Protein AF-0000000067841807 (afdb_homodimer)

Solvent-accessible surface area (backbone atoms only — not comparable to full-atom values): 13602 Å² total; per-residue (Å²): 128,85,78,44,42,31,31,58,50,31,43,32,30,59,32,44,58,50,68,59,52,52,50,47,41,28,67,26,27,43,28,43,83,69,45,72,40,73,46,86,92,61,44,47,28,42,29,28,43,40,26,44,29,42,32,51,32,69,80,65,76,67,56,52,48,31,44,59,34,38,31,35,31,17,43,48,43,68,59,26,55,60,50,39,64,79,66,66,49,40,72,39,93,91,33,85,49,23,36,32,40,82,88,62,55,36,37,38,56,36,63,28,27,57,37,64,41,36,61,56,56,67,66,59,59,36,55,59,59,74,78,98,129,86,78,43,43,33,31,59,53,32,42,30,28,59,32,45,58,50,67,59,51,50,50,47,41,28,67,26,28,41,28,43,81,66,47,71,41,73,46,87,93,62,43,47,29,40,31,27,44,41,25,45,30,43,33,52,32,70,80,66,76,66,56,51,48,31,44,60,34,39,32,35,32,17,45,48,43,70,60,28,56,60,50,39,63,80,66,66,50,40,72,39,95,90,34,87,49,23,33,32,39,82,90,62,54,36,38,38,56,35,63,29,27,57,36,66,41,36,58,56,56,68,67,58,59,36,56,60,59,73,77,98

Structure (mmCIF, N/CA/C/O backbone):
data_AF-0000000067841807-model_v1
#
loop_
_entity.id
_entity.type
_entity.pdbx_description
1 polymer 'Glyoxalase family protein'
#
loop_
_atom_site.group_PDB
_atom_site.id
_atom_site.type_symbol
_atom_site.label_atom_id
_atom_site.label_alt_id
_atom_site.label_comp_id
_atom_site.label_asym_id
_atom_site.label_entity_id
_atom_site.label_seq_id
_atom_site.pdbx_PDB_ins_code
_atom_site.Cartn_x
_atom_site.Cartn_y
_atom_site.Cartn_z
_atom_site.occupancy
_atom_site.B_iso_or_equiv
_atom_site.auth_seq_id
_atom_site.auth_comp_id
_atom_site.auth_asym_id
_atom_site.auth_atom_id
_atom_site.pdbx_PDB_model_num
ATOM 1 N N . MET A 1 1 ? 2.746 -28.594 0.796 1 50.78 1 MET A N 1
ATOM 2 C CA . MET A 1 1 ? 3.645 -27.453 0.912 1 50.78 1 MET A CA 1
ATOM 3 C C . MET A 1 1 ? 2.967 -26.297 1.652 1 50.78 1 MET A C 1
ATOM 5 O O . MET A 1 1 ? 1.74 -26.188 1.651 1 50.78 1 MET A O 1
ATOM 9 N N . SER A 1 2 ? 3.59 -25.734 2.695 1 65.81 2 SER A N 1
ATOM 10 C CA . SER A 1 2 ? 2.932 -24.75 3.539 1 65.81 2 SER A CA 1
ATOM 11 C C . SER A 1 2 ? 2.361 -23.594 2.707 1 65.81 2 SER A C 1
ATOM 13 O O . SER A 1 2 ? 2.867 -23.297 1.624 1 65.81 2 SER A O 1
ATOM 15 N N . GLN A 1 3 ? 1.166 -23.094 2.93 1 84.44 3 GLN A N 1
ATOM 16 C CA . GLN A 1 3 ? 0.478 -22.016 2.223 1 84.44 3 GLN A CA 1
ATOM 17 C C . GLN A 1 3 ? 1.29 -20.734 2.262 1 84.44 3 GLN A C 1
ATOM 19 O O . GLN A 1 3 ? 1.81 -20.344 3.312 1 84.44 3 GLN A O 1
ATOM 24 N N . PRO A 1 4 ? 1.616 -20.203 1.085 1 93.5 4 PRO A N 1
ATOM 25 C CA . PRO A 1 4 ? 2.359 -18.938 1.069 1 93.5 4 PRO A CA 1
ATOM 26 C C . PRO A 1 4 ? 1.731 -17.875 1.969 1 93.5 4 PRO A C 1
ATOM 28 O O . PRO A 1 4 ? 0.515 -17.875 2.174 1 93.5 4 PRO A O 1
ATOM 31 N N . LYS A 1 5 ? 2.482 -17.094 2.662 1 98.12 5 LYS A N 1
ATOM 32 C CA . LYS A 1 5 ? 2.037 -15.945 3.455 1 98.12 5 LYS A CA 1
ATOM 33 C C . LYS A 1 5 ? 2.848 -14.695 3.125 1 98.12 5 LYS A C 1
ATOM 35 O O . LYS A 1 5 ? 4.078 -14.742 3.057 1 98.12 5 LYS A O 1
ATOM 40 N N . ALA A 1 6 ? 2.168 -13.703 2.91 1 98.88 6 ALA A N 1
ATOM 41 C CA . ALA A 1 6 ? 2.797 -12.422 2.6 1 98.88 6 ALA A CA 1
ATOM 42 C C . ALA A 1 6 ? 1.867 -11.258 2.934 1 98.88 6 ALA A C 1
ATOM 44 O O . ALA A 1 6 ? 0.683 -11.461 3.211 1 98.88 6 ALA A O 1
ATOM 45 N N . TYR A 1 7 ? 2.33 -10.062 3.004 1 98.88 7 TYR A N 1
ATOM 46 C CA . TYR A 1 7 ? 1.538 -8.852 3.197 1 98.88 7 TYR A CA 1
ATOM 47 C C . TYR A 1 7 ? 2.158 -7.672 2.461 1 98.88 7 TYR A C 1
ATOM 49 O O . TYR A 1 7 ? 3.322 -7.727 2.059 1 98.88 7 TYR A O 1
ATOM 57 N N . LEU A 1 8 ? 1.383 -6.715 2.137 1 98.94 8 LEU A N 1
ATOM 58 C CA . LEU A 1 8 ? 1.851 -5.461 1.556 1 98.94 8 LEU A CA 1
ATOM 59 C C . LEU A 1 8 ? 2.752 -4.715 2.531 1 98.94 8 LEU A C 1
ATOM 61 O O . LEU A 1 8 ? 2.295 -4.258 3.582 1 98.94 8 LEU A O 1
ATOM 65 N N . GLU A 1 9 ? 3.99 -4.609 2.201 1 98.75 9 GLU A N 1
ATOM 66 C CA . GLU A 1 9 ? 4.941 -3.93 3.076 1 98.75 9 GLU A CA 1
ATOM 67 C C . GLU A 1 9 ? 5.059 -2.449 2.721 1 98.75 9 GLU A C 1
ATOM 69 O O . GLU A 1 9 ? 5.176 -1.602 3.607 1 98.75 9 GLU A O 1
ATOM 74 N N . HIS A 1 10 ? 5.07 -2.133 1.469 1 98.88 10 HIS A N 1
ATOM 75 C CA . HIS A 1 10 ? 5.074 -0.729 1.071 1 98.88 10 HIS A CA 1
ATOM 76 C C . HIS A 1 10 ? 4.449 -0.545 -0.307 1 98.88 10 HIS A C 1
ATOM 78 O O . HIS A 1 10 ? 4.25 -1.519 -1.038 1 98.88 10 HIS A O 1
ATOM 84 N N . VAL A 1 11 ? 4.102 0.664 -0.572 1 98.88 11 VAL A N 1
ATOM 85 C CA . VAL A 1 11 ? 3.705 1.107 -1.904 1 98.88 11 VAL A CA 1
ATOM 86 C C . VAL A 1 11 ? 4.602 2.26 -2.354 1 98.88 11 VAL A C 1
ATOM 88 O O . VAL A 1 11 ? 4.895 3.168 -1.572 1 98.88 11 VAL A O 1
ATOM 91 N N . ALA A 1 12 ? 5.09 2.158 -3.555 1 98.75 12 ALA A N 1
ATOM 92 C CA . ALA A 1 12 ? 5.914 3.205 -4.148 1 98.75 12 ALA A CA 1
ATOM 93 C C . ALA A 1 12 ? 5.133 3.979 -5.211 1 98.75 12 ALA A C 1
ATOM 95 O O . ALA A 1 12 ? 4.453 3.381 -6.047 1 98.75 12 ALA A O 1
ATOM 96 N N . PHE A 1 13 ? 5.219 5.27 -5.129 1 97.38 13 PHE A N 1
ATOM 97 C CA . PHE A 1 13 ? 4.496 6.074 -6.105 1 97.38 13 PHE A CA 1
ATOM 98 C C . PHE A 1 13 ? 5.242 7.375 -6.391 1 97.38 13 PHE A C 1
ATOM 100 O O . PHE A 1 13 ? 6.043 7.828 -5.574 1 97.38 13 PHE A O 1
ATOM 107 N N . TRP A 1 14 ? 4.973 7.902 -7.539 1 96.56 14 TRP A N 1
ATOM 108 C CA . TRP A 1 14 ? 5.621 9.117 -8.016 1 96.56 14 TRP A CA 1
ATOM 109 C C . TRP A 1 14 ? 4.992 10.359 -7.383 1 96.56 14 TRP A C 1
ATOM 111 O O . TRP A 1 14 ? 3.77 10.445 -7.27 1 96.56 14 TRP A O 1
ATOM 121 N N . VAL A 1 15 ? 5.828 11.258 -7.008 1 96.19 15 VAL A N 1
ATOM 122 C CA . VAL A 1 15 ? 5.336 12.516 -6.457 1 96.19 15 VAL A CA 1
ATOM 123 C C . VAL A 1 15 ? 6.066 13.688 -7.113 1 96.19 15 VAL A C 1
ATOM 125 O O . VAL A 1 15 ? 7.242 13.578 -7.469 1 96.19 15 VAL A O 1
ATOM 128 N N . GLN A 1 16 ? 5.406 14.766 -7.234 1 93.56 16 GLN A N 1
ATOM 129 C CA . GLN A 1 16 ? 5.996 15.969 -7.812 1 93.56 16 GLN A CA 1
ATOM 130 C C . GLN A 1 16 ? 6.859 16.703 -6.793 1 93.56 16 GLN A C 1
ATOM 132 O O . GLN A 1 16 ? 8.031 16.984 -7.051 1 93.56 16 GLN A O 1
ATOM 137 N N . ASP A 1 17 ? 6.312 17.078 -5.691 1 95.25 17 ASP A N 1
ATOM 138 C CA . ASP A 1 17 ? 7 17.75 -4.59 1 95.25 17 ASP A CA 1
ATOM 139 C C . ASP A 1 17 ? 7.273 16.781 -3.443 1 95.25 17 ASP A C 1
ATOM 141 O O . ASP A 1 17 ? 6.457 16.641 -2.529 1 95.25 17 ASP A O 1
ATOM 145 N N . ILE A 1 18 ? 8.445 16.219 -3.467 1 97.44 18 ILE A N 1
ATOM 146 C CA . ILE A 1 18 ? 8.766 15.141 -2.531 1 97.44 18 ILE A CA 1
ATOM 147 C C . ILE A 1 18 ? 8.883 15.703 -1.117 1 97.44 18 ILE A C 1
ATOM 149 O O . ILE A 1 18 ? 8.516 15.039 -0.144 1 97.44 18 ILE A O 1
ATOM 153 N N . GLN A 1 19 ? 9.328 16.938 -0.947 1 97.69 19 GLN A N 1
ATOM 154 C CA . GLN A 1 19 ? 9.461 17.547 0.375 1 97.69 19 GLN A CA 1
ATOM 155 C C . GLN A 1 19 ? 8.094 17.797 1.002 1 97.69 19 GLN A C 1
ATOM 157 O O . GLN A 1 19 ? 7.91 17.609 2.207 1 97.69 19 GLN A O 1
ATOM 162 N N . TRP A 1 20 ? 7.16 18.25 0.155 1 97.19 20 TRP A N 1
ATOM 163 C CA . TRP A 1 20 ? 5.797 18.406 0.657 1 97.19 20 TRP A CA 1
ATOM 164 C C . TRP A 1 20 ? 5.258 17.094 1.215 1 97.19 20 TRP A C 1
ATOM 166 O O . TRP A 1 20 ? 4.699 17.062 2.312 1 97.19 20 TRP A O 1
ATOM 176 N N . HIS A 1 21 ? 5.426 16.031 0.528 1 97.88 21 HIS A N 1
ATOM 177 C CA . HIS A 1 21 ? 4.879 14.742 0.919 1 97.88 21 HIS A CA 1
ATOM 178 C C . HIS A 1 21 ? 5.57 14.203 2.168 1 97.88 21 HIS A C 1
ATOM 180 O O . HIS A 1 21 ? 4.922 13.633 3.045 1 97.88 21 HIS A O 1
ATOM 186 N N . ILE A 1 22 ? 6.871 14.383 2.203 1 98.19 22 ILE A N 1
ATOM 187 C CA . ILE A 1 22 ? 7.602 13.992 3.4 1 98.19 22 ILE A CA 1
ATOM 188 C C . ILE A 1 22 ? 7.035 14.719 4.617 1 98.19 22 ILE A C 1
ATOM 190 O O . ILE A 1 22 ? 6.727 14.094 5.633 1 98.19 22 ILE A O 1
ATOM 194 N N . ARG A 1 23 ? 6.855 16 4.504 1 97.94 23 ARG A N 1
ATOM 195 C CA . ARG A 1 23 ? 6.336 16.797 5.613 1 97.94 23 ARG A CA 1
ATOM 196 C C . ARG A 1 23 ? 4.91 16.375 5.961 1 97.94 23 ARG A C 1
ATOM 198 O O . ARG A 1 23 ? 4.578 16.203 7.133 1 97.94 23 ARG A O 1
ATOM 205 N N . PHE A 1 24 ? 4.09 16.234 4.922 1 98.69 24 PHE A N 1
ATOM 206 C CA . PHE A 1 24 ? 2.695 15.875 5.145 1 98.69 24 PHE A CA 1
ATOM 207 C C . PHE A 1 24 ? 2.586 14.578 5.938 1 98.69 24 PHE A C 1
ATOM 209 O O . PHE A 1 24 ? 1.985 14.547 7.016 1 98.69 24 PHE A O 1
ATOM 216 N N . PHE A 1 25 ? 3.199 13.516 5.465 1 98.69 25 PHE A N 1
ATOM 217 C CA . PHE A 1 25 ? 2.986 12.211 6.086 1 98.69 25 PHE A CA 1
ATOM 218 C C . PHE A 1 25 ? 3.736 12.109 7.406 1 98.69 25 PHE A C 1
ATOM 220 O O . PHE A 1 25 ? 3.32 11.383 8.312 1 98.69 25 PHE A O 1
ATOM 227 N N . SER A 1 26 ? 4.832 12.875 7.547 1 98.19 26 SER A N 1
ATOM 228 C CA . SER A 1 26 ? 5.508 12.914 8.844 1 98.19 26 SER A CA 1
ATOM 229 C C . SER A 1 26 ? 4.656 13.633 9.883 1 98.19 26 SER A C 1
ATOM 231 O O . SER A 1 26 ? 4.43 13.102 10.977 1 98.19 26 SER A O 1
ATOM 233 N N . GLU A 1 27 ? 4.145 14.75 9.586 1 98 27 GLU A N 1
ATOM 234 C CA . GLU A 1 27 ? 3.428 15.57 10.555 1 98 27 GLU A CA 1
ATOM 235 C C . GLU A 1 27 ? 2.016 15.047 10.789 1 98 27 GLU A C 1
ATOM 237 O O . GLU A 1 27 ? 1.493 15.133 11.906 1 98 27 GLU A O 1
ATOM 242 N N . VAL A 1 28 ? 1.347 14.508 9.781 1 98.5 28 VAL A N 1
ATOM 243 C CA . VAL A 1 28 ? -0.056 14.109 9.852 1 98.5 28 VAL A CA 1
ATOM 244 C C . VAL A 1 28 ? -0.159 12.664 10.336 1 98.5 28 VAL A C 1
ATOM 246 O O . VAL A 1 28 ? -1.077 12.32 11.086 1 98.5 28 VAL A O 1
ATOM 249 N N . CYS A 1 29 ? 0.861 11.82 9.914 1 98.56 29 CYS A N 1
ATOM 250 C CA . CYS A 1 29 ? 0.732 10.383 10.148 1 98.56 29 CYS A CA 1
ATOM 251 C C . CYS A 1 29 ? 1.866 9.867 11.023 1 98.56 29 CYS A C 1
ATOM 253 O O . CYS A 1 29 ? 1.879 8.695 11.406 1 98.56 29 CYS A O 1
ATOM 255 N N . GLY A 1 30 ? 2.867 10.68 11.312 1 98.12 30 GLY A N 1
ATOM 256 C CA . GLY A 1 30 ? 4.016 10.242 12.086 1 98.12 30 GLY A CA 1
ATOM 257 C C . GLY A 1 30 ? 4.945 9.328 11.305 1 98.12 30 GLY A C 1
ATOM 258 O O . GLY A 1 30 ? 5.754 8.602 11.891 1 98.12 30 GLY A O 1
ATOM 259 N N . MET A 1 31 ? 4.832 9.289 10 1 98.44 31 MET A N 1
ATOM 260 C CA . MET A 1 31 ? 5.66 8.43 9.164 1 98.44 31 MET A CA 1
ATOM 261 C C . MET A 1 31 ? 7.004 9.086 8.867 1 98.44 31 MET A C 1
ATOM 263 O O . MET A 1 31 ? 7.141 9.805 7.867 1 98.44 31 MET A O 1
ATOM 267 N N . THR A 1 32 ? 7.957 8.711 9.68 1 97.06 32 THR A N 1
ATOM 268 C CA . THR A 1 32 ? 9.289 9.297 9.547 1 97.06 32 THR A CA 1
ATOM 269 C C . THR A 1 32 ? 10.172 8.43 8.656 1 97.06 32 THR A C 1
ATOM 271 O O . THR A 1 32 ? 9.734 7.398 8.141 1 97.06 32 THR A O 1
ATOM 274 N N . MET A 1 33 ? 11.438 8.859 8.469 1 97.5 33 MET A N 1
ATOM 275 C CA . MET A 1 33 ? 12.352 8.281 7.492 1 97.5 33 MET A CA 1
ATOM 276 C C . MET A 1 33 ? 12.773 6.875 7.914 1 97.5 33 MET A C 1
ATOM 278 O O . MET A 1 33 ? 13.195 6.664 9.055 1 97.5 33 MET A O 1
ATOM 282 N N . ARG A 1 34 ? 12.656 5.973 7.039 1 97.31 34 ARG A N 1
ATOM 283 C CA . ARG A 1 34 ? 13.25 4.648 7.18 1 97.31 34 ARG A CA 1
ATOM 284 C C . ARG A 1 34 ? 14.516 4.527 6.344 1 97.31 34 ARG A C 1
ATOM 286 O O . ARG A 1 34 ? 15.523 3.975 6.801 1 97.31 34 ARG A O 1
ATOM 293 N N . GLU A 1 35 ? 14.43 5.004 5.105 1 96.94 35 GLU A N 1
ATOM 294 C CA . GLU A 1 35 ? 15.516 4.934 4.133 1 96.94 35 GLU A CA 1
ATOM 295 C C . GLU A 1 35 ? 15.445 6.09 3.141 1 96.94 35 GLU A C 1
ATOM 297 O O . GLU A 1 35 ? 14.359 6.629 2.885 1 96.94 35 GLU A O 1
ATOM 302 N N . VAL A 1 36 ? 16.547 6.523 2.643 1 97.88 36 VAL A N 1
ATOM 303 C CA . VAL A 1 36 ? 16.578 7.602 1.658 1 97.88 36 VAL A CA 1
ATOM 304 C C . VAL A 1 36 ? 17.625 7.285 0.58 1 97.88 36 VAL A C 1
ATOM 306 O O . VAL A 1 36 ? 18.688 6.734 0.873 1 97.88 36 VAL A O 1
ATOM 309 N N . GLN A 1 37 ? 17.266 7.488 -0.624 1 97.94 37 GLN A N 1
ATOM 310 C CA . GLN A 1 37 ? 18.203 7.461 -1.747 1 97.94 37 GLN A CA 1
ATOM 311 C C . GLN A 1 37 ? 18.469 8.867 -2.271 1 97.94 37 GLN A C 1
ATOM 313 O O . GLN A 1 37 ? 17.531 9.633 -2.525 1 97.94 37 GLN A O 1
ATOM 318 N N . GLY A 1 38 ? 19.703 9.164 -2.424 1 95.62 38 GLY A N 1
ATOM 319 C CA . GLY A 1 38 ? 20.078 10.508 -2.834 1 95.62 38 GLY A CA 1
ATOM 320 C C . GLY A 1 38 ? 20.359 11.438 -1.665 1 95.62 38 GLY A C 1
ATOM 321 O O . GLY A 1 38 ? 20.656 10.977 -0.559 1 95.62 38 GLY A O 1
ATOM 322 N N . ASP A 1 39 ? 20.328 12.742 -1.939 1 92.94 39 ASP A N 1
ATOM 323 C CA . ASP A 1 39 ? 20.547 13.758 -0.922 1 92.94 39 ASP A CA 1
ATOM 324 C C . ASP A 1 39 ? 19.328 13.898 -0.007 1 92.94 39 ASP A C 1
ATOM 326 O O . ASP A 1 39 ? 18.203 14 -0.482 1 92.94 39 ASP A O 1
ATOM 330 N N . VAL A 1 40 ? 19.578 13.852 1.238 1 89.62 40 VAL A N 1
ATOM 331 C CA . VAL A 1 40 ? 18.5 13.898 2.219 1 89.62 40 VAL A CA 1
ATOM 332 C C . VAL A 1 40 ? 17.688 15.18 2.037 1 89.62 40 VAL A C 1
ATOM 334 O O . VAL A 1 40 ? 16.469 15.195 2.242 1 89.62 40 VAL A O 1
ATOM 337 N N . GLU A 1 41 ? 18.359 16.234 1.66 1 91.12 41 GLU A N 1
ATOM 338 C CA . GLU A 1 41 ? 17.688 17.516 1.475 1 91.12 41 GLU A CA 1
ATOM 339 C C . GLU A 1 41 ? 16.906 17.531 0.163 1 91.12 41 GLU A C 1
ATOM 341 O O . GLU A 1 41 ? 16.016 18.375 -0.017 1 91.12 41 GLU A O 1
ATOM 346 N N . GLN A 1 42 ? 17.266 16.672 -0.756 1 91.94 42 GLN A N 1
ATOM 347 C CA . GLN A 1 42 ? 16.594 16.531 -2.041 1 91.94 42 GLN A CA 1
ATOM 348 C C . GLN A 1 42 ? 16.562 15.062 -2.479 1 91.94 42 GLN A C 1
ATOM 350 O O . GLN A 1 42 ? 17.219 14.695 -3.457 1 91.94 42 GLN A O 1
ATOM 355 N N . PRO A 1 43 ? 15.891 14.32 -1.75 1 97.12 43 PRO A N 1
ATOM 356 C CA . PRO A 1 43 ? 15.953 12.883 -2.023 1 97.12 43 PRO A CA 1
ATOM 357 C C . PRO A 1 43 ? 15.398 12.516 -3.396 1 97.12 43 PRO A C 1
ATOM 359 O O . PRO A 1 43 ? 14.422 13.117 -3.852 1 97.12 43 PRO A O 1
ATOM 362 N N . ALA A 1 44 ? 16.031 11.539 -4.035 1 98.12 44 ALA A N 1
ATOM 363 C CA . ALA A 1 44 ? 15.438 10.906 -5.219 1 98.12 44 ALA A CA 1
ATOM 364 C C . ALA A 1 44 ? 14.32 9.945 -4.832 1 98.12 44 ALA A C 1
ATOM 366 O O . ALA A 1 44 ? 13.312 9.844 -5.531 1 98.12 44 ALA A O 1
ATOM 367 N N . GLN A 1 45 ? 14.531 9.273 -3.779 1 98.62 45 GLN A N 1
ATOM 368 C CA . GLN A 1 45 ? 13.539 8.375 -3.193 1 98.62 45 GLN A CA 1
ATOM 369 C C . GLN A 1 45 ? 13.562 8.445 -1.67 1 98.62 45 GLN A C 1
ATOM 371 O O . GLN A 1 45 ? 14.609 8.711 -1.071 1 98.62 45 GLN A O 1
ATOM 376 N N . TYR A 1 46 ? 12.461 8.234 -1.057 1 98.69 46 TYR A N 1
ATOM 377 C CA . TYR A 1 46 ? 12.281 8.328 0.388 1 98.69 46 TYR A CA 1
ATOM 378 C C . TYR A 1 46 ? 11.312 7.27 0.892 1 98.69 46 TYR A C 1
ATOM 380 O O . TYR A 1 46 ? 10.18 7.176 0.414 1 98.69 46 TYR A O 1
ATOM 388 N N . TRP A 1 47 ? 11.758 6.434 1.789 1 98.56 47 TRP A N 1
ATOM 389 C CA . TRP A 1 47 ? 10.93 5.418 2.439 1 98.56 47 TRP A CA 1
ATOM 390 C C . TRP A 1 47 ? 10.555 5.848 3.852 1 98.56 47 TRP A C 1
ATOM 392 O O . TRP A 1 47 ? 11.391 6.359 4.598 1 98.56 47 TRP A O 1
ATOM 402 N N . THR A 1 48 ? 9.375 5.582 4.176 1 98.56 48 THR A N 1
ATOM 403 C CA . THR A 1 48 ? 8.93 5.938 5.52 1 98.56 48 THR A CA 1
ATOM 4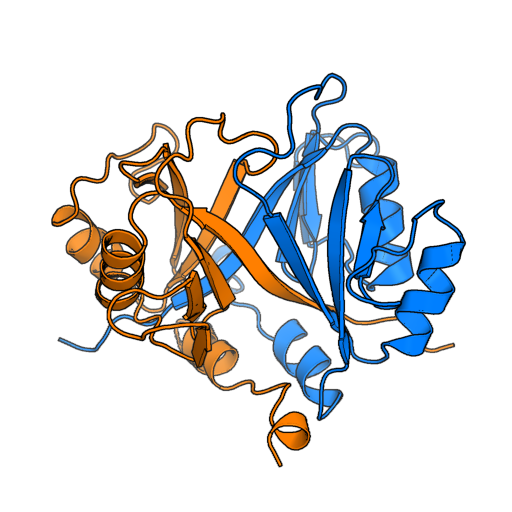04 C C . THR A 1 48 ? 8.734 4.684 6.371 1 98.56 48 THR A C 1
ATOM 406 O O . THR A 1 48 ? 8.422 3.613 5.844 1 98.56 48 THR A O 1
ATOM 409 N N . LEU A 1 49 ? 8.938 4.898 7.648 1 97.69 49 LEU A N 1
ATOM 410 C CA . LEU A 1 49 ? 8.266 3.975 8.562 1 97.69 49 LEU A CA 1
ATOM 411 C C . LEU A 1 49 ? 6.754 4.027 8.367 1 97.69 49 LEU A C 1
ATOM 413 O O . LEU A 1 49 ? 6.184 5.102 8.188 1 97.69 49 LEU A O 1
ATOM 417 N N . GLY A 1 50 ? 6.145 2.918 8.281 1 98 50 GLY A N 1
ATOM 418 C CA . GLY A 1 50 ? 4.707 2.895 8.055 1 98 50 GLY A CA 1
ATOM 419 C C . GLY A 1 50 ? 4.34 2.529 6.625 1 98 50 GLY A C 1
ATOM 420 O O . GLY A 1 50 ? 3.158 2.418 6.293 1 98 50 GLY A O 1
ATOM 421 N N . GLY A 1 51 ? 5.301 2.504 5.699 1 98.69 51 GLY A N 1
ATOM 422 C CA . GLY A 1 51 ? 5.059 1.685 4.52 1 98.69 51 GLY A CA 1
ATOM 423 C C . GLY A 1 51 ? 4.871 2.5 3.256 1 98.69 51 GLY A C 1
ATOM 424 O O . GLY A 1 51 ? 4.27 2.025 2.289 1 98.69 51 GLY A O 1
ATOM 425 N N . LEU A 1 52 ? 5.355 3.785 3.225 1 98.88 52 LEU A N 1
ATOM 426 C CA . LEU A 1 52 ? 5.27 4.562 1.993 1 98.88 52 LEU A CA 1
ATOM 427 C C . LEU A 1 52 ? 6.652 4.777 1.389 1 98.88 52 LEU A C 1
ATOM 429 O O . LEU A 1 52 ? 7.625 4.996 2.113 1 98.88 52 LEU A O 1
ATOM 433 N N . GLN A 1 53 ? 6.672 4.68 0.09 1 98.94 53 GLN A N 1
ATOM 434 C CA . GLN A 1 53 ? 7.855 5.07 -0.67 1 98.94 53 GLN A CA 1
ATOM 435 C C . GLN A 1 53 ? 7.52 6.152 -1.693 1 98.94 53 GLN A C 1
ATOM 437 O O . GLN A 1 53 ? 6.676 5.945 -2.566 1 98.94 53 GLN A O 1
ATOM 442 N N . PHE A 1 54 ? 8.211 7.281 -1.56 1 98.5 54 PHE A N 1
ATOM 443 C CA . PHE A 1 54 ? 8.078 8.375 -2.51 1 98.5 54 PHE A CA 1
ATOM 444 C C . PHE A 1 54 ? 9.195 8.344 -3.541 1 98.5 54 PHE A C 1
ATOM 446 O O . PHE A 1 54 ? 10.367 8.227 -3.186 1 98.5 54 PHE A O 1
ATOM 453 N N . ILE A 1 55 ? 8.844 8.445 -4.781 1 98.12 55 ILE A N 1
ATOM 454 C CA . ILE A 1 55 ? 9.805 8.617 -5.863 1 98.12 55 ILE A CA 1
ATOM 455 C C . ILE A 1 55 ? 9.641 10 -6.48 1 98.12 55 ILE A C 1
ATOM 457 O O . ILE A 1 55 ? 8.578 10.336 -7.004 1 98.12 55 ILE A O 1
ATOM 461 N N . HIS A 1 56 ? 10.68 10.734 -6.414 1 97.44 56 HIS A N 1
ATOM 462 C CA . HIS A 1 56 ? 10.617 12.133 -6.836 1 97.44 56 HIS A CA 1
ATOM 463 C C . HIS A 1 56 ? 10.594 12.25 -8.352 1 97.44 56 HIS A C 1
ATOM 465 O O . HIS A 1 56 ? 11.523 11.797 -9.031 1 97.44 56 HIS A O 1
ATOM 471 N N . GLN A 1 57 ? 9.531 12.812 -8.852 1 94.88 57 GLN A N 1
ATOM 472 C CA . GLN A 1 57 ? 9.375 13.172 -10.258 1 94.88 57 GLN A CA 1
ATOM 473 C C . GLN A 1 57 ? 8.719 14.547 -10.406 1 94.88 57 GLN A C 1
ATOM 475 O O . GLN A 1 57 ? 7.508 14.641 -10.625 1 94.88 57 GLN A O 1
ATOM 480 N N . PRO A 1 58 ? 9.508 15.531 -10.414 1 90.94 58 PRO A N 1
ATOM 481 C CA . PRO A 1 58 ? 8.977 16.891 -10.375 1 90.94 58 PRO A CA 1
ATOM 482 C C . PRO A 1 58 ? 8.055 17.203 -11.555 1 90.94 58 PRO A C 1
ATOM 484 O O . PRO A 1 58 ? 7.156 18.047 -11.43 1 90.94 58 PRO A O 1
ATOM 487 N N . ASP A 1 59 ? 8.219 16.562 -12.648 1 88.31 59 ASP A N 1
ATOM 488 C CA . ASP A 1 59 ? 7.426 16.859 -13.836 1 88.31 59 ASP A CA 1
ATOM 489 C C . ASP A 1 59 ? 6.324 15.82 -14.023 1 88.31 59 ASP A C 1
ATOM 491 O O . ASP A 1 59 ? 5.848 15.609 -15.141 1 88.31 59 ASP A O 1
ATOM 495 N N . PHE A 1 60 ? 6.047 15.148 -12.867 1 85.5 60 PHE A N 1
ATOM 496 C CA . PHE A 1 60 ? 4.965 14.172 -12.977 1 85.5 60 PHE A CA 1
ATOM 497 C C . PHE A 1 60 ? 3.666 14.852 -13.398 1 85.5 60 PHE A C 1
ATOM 499 O O . PHE A 1 60 ? 3.176 15.75 -12.703 1 85.5 60 PHE A O 1
ATOM 506 N N . ALA A 1 61 ? 3.131 14.57 -14.508 1 74 61 ALA A N 1
ATOM 507 C CA . ALA A 1 61 ? 1.929 15.188 -15.07 1 74 61 ALA A CA 1
ATOM 508 C C . ALA A 1 61 ? 0.899 14.125 -15.453 1 74 61 ALA A C 1
ATOM 510 O O . ALA A 1 61 ? -0.114 14.438 -16.078 1 74 61 ALA A O 1
ATOM 511 N N . GLY A 1 62 ? 1.17 12.977 -15.094 1 68.88 62 GLY A N 1
ATOM 512 C CA . GLY A 1 62 ? 0.285 11.906 -15.531 1 68.88 62 GLY A CA 1
ATOM 513 C C . GLY A 1 62 ? -0.933 11.742 -14.641 1 68.88 62 GLY A C 1
ATOM 514 O O . GLY A 1 62 ? -1.039 12.398 -13.594 1 68.88 62 GLY A O 1
ATOM 515 N N . PRO A 1 63 ? -1.901 11.078 -15.18 1 77.44 63 PRO A N 1
ATOM 516 C CA . PRO A 1 63 ? -3.074 10.758 -14.367 1 77.44 63 PRO A CA 1
ATOM 517 C C . PRO A 1 63 ? -2.725 9.914 -13.141 1 77.44 63 PRO A C 1
ATOM 519 O O . PRO A 1 63 ? -1.587 9.453 -13.008 1 77.44 63 PRO A O 1
ATOM 522 N N . GLU A 1 64 ? -3.607 9.867 -12.25 1 85 64 GLU A N 1
ATOM 523 C CA . GLU A 1 64 ? -3.463 8.945 -11.133 1 85 64 GLU A CA 1
ATOM 524 C C . GLU A 1 64 ? -3.209 7.523 -11.609 1 85 64 GLU A C 1
ATOM 526 O O . GLU A 1 64 ? -2.35 6.82 -11.07 1 85 64 GLU A O 1
ATOM 531 N N . GLY A 1 65 ? -3.957 7.293 -12.781 1 91.69 65 GLY A N 1
ATOM 532 C CA . GLY A 1 65 ? -3.768 5.977 -13.367 1 91.69 65 GLY A CA 1
ATOM 533 C C . GLY A 1 65 ? -4.324 4.855 -12.508 1 91.69 65 GLY A C 1
ATOM 534 O O . GLY A 1 65 ? -5.477 4.91 -12.078 1 91.69 65 GLY A O 1
ATOM 535 N N . ARG A 1 66 ? -3.523 3.84 -12.273 1 93.69 66 ARG A N 1
ATOM 536 C CA . ARG A 1 66 ? -3.922 2.596 -11.625 1 93.69 66 ARG A CA 1
ATOM 537 C C . ARG A 1 66 ? -4.215 2.822 -10.148 1 93.69 66 ARG A C 1
ATOM 539 O O . ARG A 1 66 ? -5.098 2.174 -9.578 1 93.69 66 ARG A O 1
ATOM 546 N N . LEU A 1 67 ? -3.543 3.709 -9.516 1 96.69 67 LEU A N 1
ATOM 547 C CA . LEU A 1 67 ? -3.678 3.926 -8.078 1 96.69 67 LEU A CA 1
ATOM 548 C C . LEU A 1 67 ? -4.969 4.672 -7.766 1 96.69 67 LEU A C 1
ATOM 550 O O . LEU A 1 67 ? -5.145 5.82 -8.172 1 96.69 67 LEU A O 1
ATOM 554 N N . ALA A 1 68 ? -5.848 4.02 -7.039 1 96.75 68 ALA A N 1
ATOM 555 C CA . ALA A 1 68 ? -7.117 4.645 -6.676 1 96.75 68 ALA A CA 1
ATOM 556 C C . ALA A 1 68 ? -6.992 5.422 -5.367 1 96.75 68 ALA A C 1
ATOM 558 O O . ALA A 1 68 ? -7.348 6.598 -5.301 1 96.75 68 ALA A O 1
ATOM 559 N N . HIS A 1 69 ? -6.52 4.688 -4.273 1 98.5 69 HIS A N 1
ATOM 560 C CA . HIS A 1 69 ? -6.324 5.395 -3.012 1 98.5 69 HIS A CA 1
ATOM 561 C C . HIS A 1 69 ? -5.453 4.59 -2.055 1 98.5 69 HIS A C 1
ATOM 563 O O . HIS A 1 69 ? -5.195 3.408 -2.289 1 98.5 69 HIS A O 1
ATOM 569 N N . LEU A 1 70 ? -4.961 5.309 -1.061 1 98.88 70 LEU A N 1
ATOM 570 C CA . LEU A 1 70 ? -4.262 4.703 0.068 1 98.88 70 LEU A CA 1
ATOM 571 C C . LEU A 1 70 ? -5.152 4.672 1.306 1 98.88 70 LEU A C 1
ATOM 573 O O . LEU A 1 70 ? -5.836 5.652 1.607 1 98.88 70 LEU A O 1
ATOM 577 N N . GLY A 1 71 ? -5.176 3.545 1.994 1 98.88 71 GLY A N 1
ATOM 578 C CA . GLY A 1 71 ? -5.777 3.463 3.316 1 98.88 71 GLY A CA 1
ATOM 579 C C . GLY A 1 71 ? -4.762 3.586 4.441 1 98.88 71 GLY A C 1
ATOM 580 O O . GLY A 1 71 ? -3.898 2.721 4.602 1 98.88 71 GLY A O 1
ATOM 581 N N . ILE A 1 72 ? -4.891 4.617 5.191 1 98.94 72 ILE A N 1
ATOM 582 C CA . ILE A 1 72 ? -3.973 4.891 6.293 1 98.94 72 ILE A CA 1
ATOM 583 C C . ILE A 1 72 ? -4.672 4.637 7.625 1 98.94 72 ILE A C 1
ATOM 585 O O . ILE A 1 72 ? -5.688 5.27 7.93 1 98.94 72 ILE A O 1
ATOM 589 N N . MET A 1 73 ? -4.168 3.703 8.375 1 98.88 73 MET A N 1
ATOM 590 C CA . MET A 1 73 ? -4.723 3.332 9.672 1 98.88 73 MET A CA 1
ATOM 591 C C . MET A 1 73 ? -4.102 4.164 10.789 1 98.88 73 MET A C 1
ATOM 593 O O . MET A 1 73 ? -2.887 4.121 10.992 1 98.88 73 MET A O 1
ATOM 597 N N . CYS A 1 74 ? -4.938 4.844 11.531 1 98.62 74 CYS A N 1
ATOM 598 C CA . CYS A 1 74 ? -4.461 5.836 12.484 1 98.62 74 CYS A CA 1
ATOM 599 C C . CYS A 1 74 ? -4.703 5.379 13.914 1 98.62 74 CYS A C 1
ATOM 601 O O . CYS A 1 74 ? -5.738 4.781 14.211 1 98.62 74 CYS A O 1
ATOM 603 N N . GLU A 1 75 ? -3.746 5.742 14.766 1 98.31 75 GLU A N 1
ATOM 604 C CA . GLU A 1 75 ? -3.969 5.602 16.203 1 98.31 75 GLU A CA 1
ATOM 605 C C . GLU A 1 75 ? -5.02 6.594 16.703 1 98.31 75 GLU A C 1
ATOM 607 O O . GLU A 1 75 ? -5.832 6.262 17.562 1 98.31 75 GLU A O 1
ATOM 612 N N . ASP A 1 76 ? -5.055 7.75 16.172 1 98.06 76 ASP A N 1
ATOM 613 C CA . ASP A 1 76 ? -5.965 8.844 16.484 1 98.06 76 ASP A CA 1
ATOM 614 C C . ASP A 1 76 ? -6.418 9.562 15.211 1 98.06 76 ASP A C 1
ATOM 616 O O . ASP A 1 76 ? -5.742 10.477 14.734 1 98.06 76 ASP A O 1
ATOM 620 N N . LEU A 1 77 ? -7.617 9.18 14.742 1 98 77 LEU A N 1
ATOM 621 C CA . LEU A 1 77 ? -8.148 9.688 13.477 1 98 77 LEU A CA 1
ATOM 622 C C . LEU A 1 77 ? -8.375 11.195 13.555 1 98 77 LEU A C 1
ATOM 624 O O . LEU A 1 77 ? -7.969 11.938 12.656 1 98 77 LEU A O 1
ATOM 628 N N . GLU A 1 78 ? -8.977 11.625 14.562 1 97.75 78 GLU A N 1
ATOM 629 C CA . GLU A 1 78 ? -9.312 13.039 14.688 1 97.75 78 GLU A CA 1
ATOM 630 C C . GLU A 1 78 ? -8.062 13.914 14.703 1 97.75 78 GLU A C 1
ATOM 632 O O . GLU A 1 78 ? -8.031 14.977 14.078 1 97.75 78 GLU A O 1
ATOM 637 N N . ALA A 1 79 ? -7.031 13.438 15.367 1 97.94 79 ALA A N 1
ATOM 638 C CA . ALA A 1 79 ? -5.77 14.18 15.406 1 97.94 79 ALA A CA 1
ATOM 639 C C . ALA A 1 79 ? -5.145 14.258 14.016 1 97.94 79 ALA A C 1
ATOM 641 O O . ALA A 1 79 ? -4.629 15.312 13.625 1 97.94 79 ALA A O 1
ATOM 642 N N . ALA A 1 80 ? -5.195 13.172 13.289 1 98.38 80 ALA A N 1
ATOM 643 C CA . ALA A 1 80 ? -4.645 13.156 11.938 1 98.38 80 ALA A CA 1
ATOM 644 C C . ALA A 1 80 ? -5.387 14.125 11.023 1 98.38 80 ALA A C 1
ATOM 646 O O . ALA A 1 80 ? -4.766 14.914 10.305 1 98.38 80 ALA A O 1
ATOM 647 N N . LEU A 1 81 ? -6.719 14.094 11.109 1 97.94 81 LEU A N 1
ATOM 648 C CA . LEU A 1 81 ? -7.531 14.953 10.258 1 97.94 81 LEU A CA 1
ATOM 649 C C . LEU A 1 81 ? -7.305 16.422 10.594 1 97.94 81 LEU A C 1
ATOM 651 O O . LEU A 1 81 ? -7.211 17.266 9.695 1 97.94 81 LEU A O 1
ATOM 655 N N . ALA A 1 82 ? -7.207 16.703 11.859 1 97.5 82 ALA A N 1
ATOM 656 C CA . ALA A 1 82 ? -6.934 18.078 12.281 1 97.5 82 ALA A CA 1
ATOM 657 C C . ALA A 1 82 ? -5.586 18.562 11.75 1 97.5 82 ALA A C 1
ATOM 659 O O . ALA A 1 82 ? -5.477 19.672 11.227 1 97.5 82 ALA A O 1
ATOM 660 N N . ALA A 1 83 ? -4.586 17.734 11.852 1 97.94 83 ALA A N 1
ATOM 661 C CA . ALA A 1 83 ? -3.244 18.078 11.383 1 97.94 83 ALA A CA 1
ATOM 662 C C . ALA A 1 83 ? -3.223 18.266 9.867 1 97.94 83 ALA A C 1
ATOM 664 O O . ALA A 1 83 ? -2.496 19.109 9.352 1 97.94 83 ALA A O 1
ATOM 665 N N . ALA A 1 84 ? -4.012 17.531 9.117 1 98.19 84 ALA A N 1
ATOM 666 C CA . ALA A 1 84 ? -4.027 17.547 7.66 1 98.19 84 ALA A CA 1
ATOM 667 C C . ALA A 1 84 ? -4.551 18.875 7.129 1 98.19 84 ALA A C 1
ATOM 669 O O . ALA A 1 84 ? -4.227 19.266 6.004 1 98.19 84 ALA A O 1
ATOM 670 N N . GLN A 1 85 ? -5.305 19.547 7.891 1 96.25 85 GLN A N 1
ATOM 671 C CA . GLN A 1 85 ? -5.973 20.75 7.434 1 96.25 85 GLN A CA 1
ATOM 672 C C . GLN A 1 85 ? -4.965 21.859 7.121 1 96.25 85 GLN A C 1
ATOM 674 O O . GLN A 1 85 ? -5.273 22.797 6.383 1 96.25 85 GLN A O 1
ATOM 679 N N . ARG A 1 86 ? -3.799 21.766 7.617 1 96.38 86 ARG A N 1
ATOM 680 C CA . ARG A 1 86 ? -2.783 22.781 7.414 1 96.38 86 ARG A CA 1
ATOM 681 C C . ARG A 1 86 ? -2.057 22.578 6.09 1 96.38 86 ARG A C 1
ATOM 683 O O . ARG A 1 86 ? -1.199 23.391 5.715 1 96.38 86 ARG A O 1
ATOM 690 N N . PHE A 1 87 ? -2.406 21.578 5.309 1 98.12 87 PHE A N 1
ATOM 691 C CA . PHE A 1 87 ? -1.608 21.188 4.152 1 98.12 87 PHE A CA 1
ATOM 692 C C . PHE A 1 87 ? -2.389 21.406 2.859 1 98.12 87 PHE A C 1
ATOM 694 O O . PHE A 1 87 ? -2.012 20.891 1.808 1 98.12 87 PHE A O 1
ATOM 701 N N . GLY A 1 88 ? -3.438 22.094 2.879 1 97.25 88 GLY A N 1
ATOM 702 C CA . GLY A 1 88 ? -4.18 22.422 1.671 1 97.25 88 GLY A CA 1
ATOM 703 C C . GLY A 1 88 ? -4.887 21.219 1.07 1 97.25 88 GLY A C 1
ATOM 704 O O . GLY A 1 88 ? -5.047 21.125 -0.149 1 97.25 88 GLY A O 1
ATOM 705 N N . VAL A 1 89 ? -5.266 20.266 1.804 1 98.19 89 VAL A N 1
ATOM 706 C CA . VAL A 1 89 ? -5.996 19.078 1.358 1 98.19 89 VAL A CA 1
ATOM 707 C C . VAL A 1 89 ? -7.48 19.406 1.227 1 98.19 89 VAL A C 1
ATOM 709 O O . VAL A 1 89 ? -7.949 20.422 1.753 1 98.19 89 VAL A O 1
ATOM 712 N N . SER A 1 90 ? -8.18 18.594 0.473 1 98 90 SER A N 1
ATOM 713 C CA . SER A 1 90 ? -9.625 18.766 0.325 1 98 90 SER A CA 1
ATOM 714 C C . SER A 1 90 ? -10.375 17.5 0.7 1 98 90 SER A C 1
ATOM 716 O O . SER A 1 90 ? -9.922 16.391 0.394 1 98 90 SER A O 1
ATOM 718 N N . GLU A 1 91 ? -11.5 17.719 1.334 1 98.25 91 GLU A N 1
ATOM 719 C CA . GLU A 1 91 ? -12.383 16.594 1.629 1 98.25 91 GLU A CA 1
ATOM 720 C C . GLU A 1 91 ? -13.008 16.031 0.354 1 98.25 91 GLU A C 1
ATOM 722 O O . GLU A 1 91 ? -13.375 16.781 -0.547 1 98.25 91 GLU A O 1
ATOM 727 N N . MET A 1 92 ? -13.117 14.734 0.346 1 98.31 92 MET A N 1
ATOM 728 C CA . MET A 1 92 ? -13.742 14.078 -0.798 1 98.31 92 MET A CA 1
ATOM 729 C C . MET A 1 92 ? -15.195 13.734 -0.501 1 98.31 92 MET A C 1
ATOM 731 O O . MET A 1 92 ? -15.617 13.758 0.656 1 98.31 92 MET A O 1
ATOM 735 N N . PRO A 1 93 ? -15.961 13.398 -1.521 1 98.31 93 PRO A N 1
ATOM 736 C CA . PRO A 1 93 ? -17.391 13.133 -1.33 1 98.31 93 PRO A CA 1
ATOM 737 C C . PRO A 1 93 ? -17.656 11.898 -0.48 1 98.31 93 PRO A C 1
ATOM 739 O O . PRO A 1 93 ? -18.734 11.758 0.103 1 98.31 93 PRO A O 1
ATOM 742 N N . GLN A 1 94 ? -16.703 11.039 -0.393 1 97.94 94 GLN A N 1
ATOM 743 C CA . GLN A 1 94 ? -16.859 9.797 0.352 1 97.94 94 GLN A CA 1
ATOM 744 C C . GLN A 1 94 ? -17.016 10.062 1.847 1 97.94 94 GLN A C 1
ATOM 746 O O . GLN A 1 94 ? -17.578 9.25 2.574 1 97.94 94 GLN A O 1
ATOM 751 N N . GLY A 1 95 ? -16.422 11.148 2.393 1 98.25 95 GLY A N 1
ATOM 752 C CA . GLY A 1 95 ? -16.531 11.516 3.797 1 98.25 95 GLY A CA 1
ATOM 753 C C . GLY A 1 95 ? -15.375 12.359 4.289 1 98.25 95 GLY A C 1
ATOM 754 O O . GLY A 1 95 ? -14.383 12.539 3.58 1 98.25 95 GLY A O 1
ATOM 755 N N . ARG A 1 96 ? -15.484 12.812 5.473 1 98 96 ARG A N 1
ATOM 756 C CA . ARG A 1 96 ? -14.523 13.75 6.039 1 98 96 ARG A CA 1
ATOM 757 C C . ARG A 1 96 ? -13.148 13.102 6.188 1 98 96 ARG A C 1
ATOM 759 O O . ARG A 1 96 ? -12.133 13.797 6.258 1 98 96 ARG A O 1
ATOM 766 N N . ASN A 1 97 ? -13.156 11.781 6.281 1 98.75 97 ASN A N 1
ATOM 767 C CA . ASN A 1 97 ? -11.891 11.094 6.484 1 98.75 97 ASN A CA 1
ATOM 768 C C . ASN A 1 97 ? -11.25 10.688 5.16 1 98.75 97 ASN A C 1
ATOM 770 O O . ASN A 1 97 ? -10.258 9.961 5.141 1 98.75 97 ASN A O 1
ATOM 774 N N . TRP A 1 98 ? -11.898 11.109 4.113 1 98.81 98 TRP A N 1
ATOM 775 C CA . TRP A 1 98 ? -11.336 10.984 2.773 1 98.81 98 TRP A CA 1
ATOM 776 C C . TRP A 1 98 ? -10.789 12.328 2.291 1 98.81 98 TRP A C 1
ATOM 778 O O . TRP A 1 98 ? -11.539 13.297 2.148 1 98.81 98 TRP A O 1
ATOM 788 N N . LEU A 1 99 ? -9.484 12.352 1.99 1 98.75 99 LEU A N 1
ATOM 789 C CA . LEU A 1 99 ? -8.852 13.602 1.603 1 98.75 99 LEU A CA 1
ATOM 790 C C . LEU A 1 99 ? -8.164 13.469 0.248 1 98.75 99 LEU A C 1
ATOM 792 O O . LEU A 1 99 ? -7.547 12.438 -0.039 1 98.75 99 LEU A O 1
ATOM 796 N N . ARG A 1 100 ? -8.25 14.438 -0.564 1 97.44 100 ARG A N 1
ATOM 797 C CA . ARG A 1 100 ? -7.445 14.602 -1.771 1 97.44 100 ARG A CA 1
ATOM 798 C C . ARG A 1 100 ? -6.25 15.508 -1.508 1 97.44 100 ARG A C 1
ATOM 800 O O . ARG A 1 100 ? -6.41 16.641 -1.049 1 97.44 100 ARG A O 1
ATOM 807 N N . LEU A 1 101 ? -5.082 14.977 -1.749 1 96.44 101 LEU A N 1
ATOM 808 C CA . LEU A 1 101 ? -3.877 15.789 -1.625 1 96.44 101 LEU A CA 1
ATOM 809 C C . LEU A 1 101 ? -3.719 16.719 -2.83 1 96.44 101 LEU A C 1
ATOM 811 O O . LEU A 1 101 ? -4.348 16.5 -3.867 1 96.44 101 LEU A O 1
ATOM 815 N N . PRO A 1 102 ? -2.916 17.766 -2.699 1 93.69 102 PRO A N 1
ATOM 816 C CA . PRO A 1 102 ? -2.814 18.766 -3.76 1 93.69 102 PRO A CA 1
ATOM 817 C C . PRO A 1 102 ? -2.342 18.172 -5.086 1 93.69 102 PRO A C 1
ATOM 819 O O . PRO A 1 102 ? -2.711 18.672 -6.152 1 93.69 102 PRO A O 1
ATOM 822 N N . ASP A 1 103 ? -1.584 17.062 -5.02 1 91 103 ASP A N 1
ATOM 823 C CA . ASP A 1 103 ? -1.072 16.5 -6.262 1 91 103 ASP A CA 1
ATOM 824 C C . ASP A 1 103 ? -2.041 15.469 -6.832 1 91 103 ASP A C 1
ATOM 826 O O . ASP A 1 103 ? -1.725 14.781 -7.809 1 91 103 ASP A O 1
ATOM 830 N N . GLY A 1 104 ? -3.15 15.273 -6.16 1 92.88 104 GLY A N 1
ATOM 831 C CA . GLY A 1 104 ? -4.195 14.43 -6.711 1 92.88 104 GLY A CA 1
ATOM 832 C C . GLY A 1 104 ? -4.375 13.133 -5.949 1 92.88 104 GLY A C 1
ATOM 833 O O . GLY A 1 104 ? -5.41 12.469 -6.07 1 92.88 104 GLY A O 1
ATOM 834 N N . LEU A 1 105 ? -3.402 12.719 -5.156 1 95.62 105 LEU A N 1
ATOM 835 C CA . LEU A 1 105 ? -3.459 11.469 -4.406 1 95.62 105 LEU A CA 1
ATOM 836 C C . LEU A 1 105 ? -4.648 11.469 -3.449 1 95.62 105 LEU A C 1
ATOM 838 O O . LEU A 1 105 ? -4.891 12.445 -2.746 1 95.62 105 LEU A O 1
ATOM 842 N N . ALA A 1 106 ? -5.441 10.367 -3.512 1 97.69 106 ALA A N 1
ATOM 843 C CA . ALA A 1 106 ? -6.547 10.164 -2.58 1 97.69 106 ALA A CA 1
ATOM 844 C C . ALA A 1 106 ? -6.113 9.305 -1.396 1 97.69 106 ALA A C 1
ATOM 846 O O . ALA A 1 106 ? -5.48 8.258 -1.575 1 97.69 106 ALA A O 1
ATOM 847 N N . VAL A 1 107 ? -6.488 9.758 -0.198 1 98.81 107 VAL A N 1
ATOM 848 C CA . VAL A 1 107 ? -6.125 9.039 1.019 1 98.8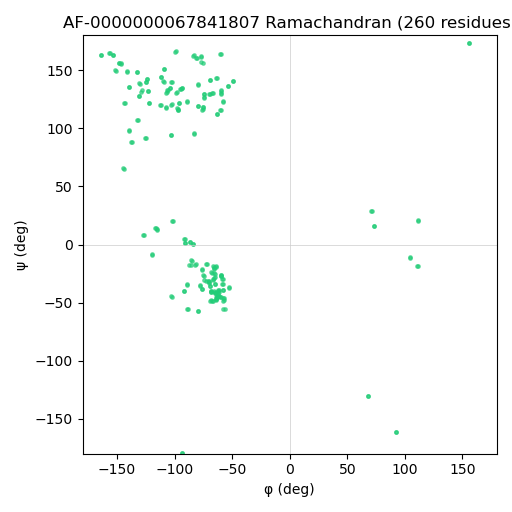1 107 VAL A CA 1
ATOM 849 C C . VAL A 1 107 ? -7.359 8.859 1.9 1 98.81 107 VAL A C 1
ATOM 851 O O . VAL A 1 107 ? -8.102 9.812 2.145 1 98.81 107 VAL A O 1
ATOM 854 N N . GLU A 1 108 ? -7.609 7.637 2.305 1 98.94 108 GLU A N 1
ATOM 855 C CA . GLU A 1 108 ? -8.602 7.293 3.314 1 98.94 108 GLU A CA 1
ATOM 856 C C . GLU A 1 108 ? -7.957 7.109 4.688 1 98.94 108 GLU A C 1
ATOM 858 O O . GLU A 1 108 ? -7.109 6.234 4.867 1 98.94 108 GLU A O 1
ATOM 863 N N . PHE A 1 109 ? -8.336 7.938 5.633 1 98.81 109 PHE A N 1
ATOM 864 C CA . PHE A 1 109 ? -7.863 7.785 7.008 1 98.81 109 PHE A CA 1
ATOM 865 C C . PHE A 1 109 ? -8.859 6.969 7.828 1 98.81 109 PHE A C 1
ATOM 867 O O . PHE A 1 109 ? -10.062 7.219 7.781 1 98.81 109 PHE A O 1
ATOM 874 N N . ILE A 1 110 ? -8.344 6.012 8.594 1 98.69 110 ILE A N 1
ATOM 875 C CA . ILE A 1 110 ? -9.211 5.086 9.312 1 98.69 110 ILE A CA 1
ATOM 876 C C . ILE A 1 110 ? -8.773 5.004 10.773 1 98.69 110 ILE A C 1
ATOM 878 O O . ILE A 1 110 ? -7.582 4.914 11.07 1 98.69 110 ILE A O 1
ATOM 882 N N . GLN A 1 111 ? -9.727 4.973 11.68 1 98.5 111 GLN A N 1
ATOM 883 C CA . GLN A 1 111 ? -9.43 4.793 13.094 1 98.5 111 GLN A CA 1
ATOM 884 C C . GLN A 1 111 ? -9.172 3.324 13.422 1 98.5 111 GLN A C 1
ATOM 886 O O . GLN A 1 111 ? -10.023 2.471 13.18 1 98.5 111 GLN A O 1
ATOM 891 N N . ALA A 1 112 ? -7.977 3.107 13.891 1 98.5 112 ALA A N 1
ATOM 892 C CA . ALA A 1 112 ? -7.707 1.758 14.375 1 98.5 112 ALA A CA 1
ATOM 893 C C . ALA A 1 112 ? -8.539 1.451 15.625 1 98.5 112 ALA A C 1
ATOM 895 O O . ALA A 1 112 ? -8.578 2.25 16.562 1 98.5 112 ALA A O 1
ATOM 896 N N . LEU A 1 113 ? -9.203 0.339 15.617 1 97.62 113 LEU A N 1
ATOM 897 C CA . LEU A 1 113 ? -9.93 -0.169 16.781 1 97.62 113 LEU A CA 1
ATOM 898 C C . LEU A 1 113 ? -9.609 -1.643 17.016 1 97.62 113 LEU A C 1
ATOM 900 O O . LEU A 1 113 ? -10.102 -2.51 16.281 1 97.62 113 LEU A O 1
ATOM 904 N N . PRO A 1 114 ? -8.805 -1.965 18.078 1 97.44 114 PRO A N 1
ATOM 905 C CA . PRO A 1 114 ? -8.25 -1.06 19.094 1 97.44 114 PRO A CA 1
ATOM 906 C C . PRO A 1 114 ? -7.082 -0.229 18.578 1 97.44 114 PRO A C 1
ATOM 908 O O . PRO A 1 114 ? -6.352 -0.675 17.688 1 97.44 114 PRO A O 1
ATOM 911 N N . ALA A 1 115 ? -6.762 0.927 19.156 1 97 115 ALA A N 1
ATOM 912 C CA . ALA A 1 115 ? -5.742 1.875 18.719 1 97 115 ALA A CA 1
ATOM 913 C C . ALA A 1 115 ? -4.348 1.267 18.828 1 97 115 ALA A C 1
ATOM 915 O O . ALA A 1 115 ? -3.453 1.614 18.047 1 97 115 ALA A O 1
ATOM 916 N N . LYS A 1 116 ? -4.148 0.351 19.734 1 97.19 116 LYS A N 1
ATOM 917 C CA . LYS A 1 116 ? -2.836 -0.237 19.984 1 97.19 116 LYS A CA 1
ATOM 918 C C . LYS A 1 116 ? -2.336 -1.018 18.781 1 97.19 116 LYS A C 1
ATOM 920 O O . LYS A 1 116 ? -1.147 -1.335 18.688 1 97.19 116 LYS A O 1
ATOM 925 N N . CYS A 1 117 ? -3.234 -1.397 17.859 1 98.31 117 CYS A N 1
ATOM 926 C CA . CYS A 1 117 ? -2.859 -2.127 16.656 1 98.31 117 CYS A CA 1
ATOM 927 C C . CYS A 1 117 ? -1.856 -1.334 15.828 1 98.31 117 CYS A C 1
ATOM 929 O O . CYS A 1 117 ? -1 -1.914 15.156 1 98.31 117 CYS A O 1
ATOM 931 N N . VAL A 1 118 ? -1.936 0.03 15.906 1 98.69 118 VAL A N 1
ATOM 932 C CA . VAL A 1 118 ? -1.019 0.859 15.125 1 98.69 118 VAL A CA 1
ATOM 933 C C . VAL A 1 118 ? 0.406 0.679 15.648 1 98.69 118 VAL A C 1
ATOM 935 O O . VAL A 1 118 ? 1.327 0.414 14.867 1 98.69 118 VAL A O 1
ATOM 938 N N . ALA A 1 119 ? 0.576 0.77 16.938 1 97.94 119 ALA A N 1
ATOM 939 C CA . ALA A 1 119 ? 1.893 0.567 17.531 1 97.94 119 ALA A CA 1
ATOM 940 C C . ALA A 1 119 ? 2.406 -0.844 17.266 1 97.94 119 ALA A C 1
ATOM 942 O O . ALA A 1 119 ? 3.602 -1.044 17.031 1 97.94 119 ALA A O 1
ATOM 943 N N . GLN A 1 120 ? 1.538 -1.836 17.344 1 98.38 120 GLN A N 1
ATOM 944 C CA . GLN A 1 120 ? 1.911 -3.219 17.078 1 98.38 120 GLN A CA 1
ATOM 945 C C . GLN A 1 120 ? 2.426 -3.377 15.641 1 98.38 120 GLN A C 1
ATOM 947 O O . GLN A 1 120 ? 3.441 -4.035 15.414 1 98.38 120 GLN A O 1
ATOM 952 N N . ALA A 1 121 ? 1.738 -2.791 14.688 1 98.56 121 ALA A N 1
ATOM 953 C CA . ALA A 1 121 ? 2.15 -2.854 13.289 1 98.56 121 ALA A CA 1
ATOM 954 C C . ALA A 1 121 ? 3.504 -2.18 13.086 1 98.56 121 ALA A C 1
ATOM 956 O O . ALA A 1 121 ? 4.375 -2.719 12.398 1 98.56 121 ALA A O 1
ATOM 957 N N . LEU A 1 122 ? 3.701 -1.031 13.703 1 98.31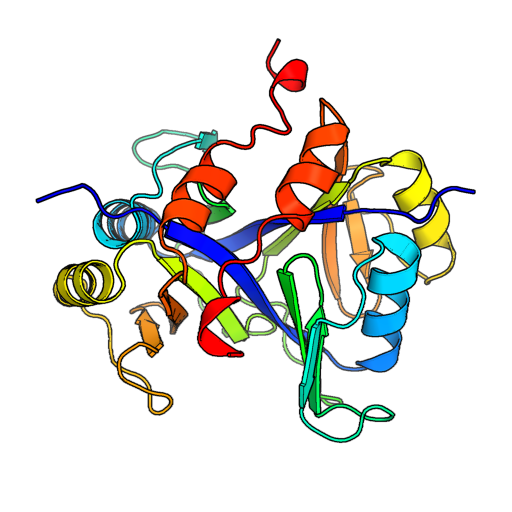 122 LEU A N 1
ATOM 958 C CA . LEU A 1 122 ? 4.906 -0.232 13.523 1 98.31 122 LEU A CA 1
ATOM 959 C C . LEU A 1 122 ? 6.102 -0.887 14.203 1 98.31 122 LEU A C 1
ATOM 961 O O . LEU A 1 122 ? 7.254 -0.559 13.898 1 98.31 122 LEU A O 1
ATOM 965 N N . ALA A 1 123 ? 5.859 -1.817 15.086 1 97.81 123 ALA A N 1
ATOM 966 C CA . ALA A 1 123 ? 6.926 -2.475 15.836 1 97.81 123 ALA A CA 1
ATOM 967 C C . ALA A 1 123 ? 7.504 -3.65 15.055 1 97.81 123 ALA A C 1
ATOM 969 O O . ALA A 1 123 ? 8.562 -4.176 15.398 1 97.81 123 ALA A O 1
ATOM 970 N N . ILE A 1 124 ? 6.863 -4.07 14.047 1 97.94 124 ILE A N 1
ATOM 971 C CA . ILE A 1 124 ? 7.328 -5.184 13.227 1 97.94 124 ILE A CA 1
ATOM 972 C C . ILE A 1 124 ? 8.492 -4.727 12.352 1 97.94 124 ILE A C 1
ATOM 974 O O . ILE A 1 124 ? 8.383 -3.736 11.625 1 97.94 124 ILE A O 1
ATOM 978 N N . ASP A 1 125 ? 9.609 -5.422 12.398 1 96.88 125 ASP A N 1
ATOM 979 C CA . ASP A 1 125 ? 10.789 -5.125 11.602 1 96.88 125 ASP A CA 1
ATOM 980 C C . ASP A 1 125 ? 11.227 -6.352 10.797 1 96.88 125 ASP A C 1
ATOM 982 O O . ASP A 1 125 ? 12.102 -7.102 11.234 1 96.88 125 ASP A O 1
ATOM 986 N N . PRO A 1 126 ? 10.758 -6.48 9.609 1 96.88 126 PRO A N 1
ATOM 987 C CA . PRO A 1 126 ? 11.016 -7.68 8.812 1 96.88 126 PRO A CA 1
ATOM 988 C C . PRO A 1 126 ? 12.32 -7.594 8.023 1 96.88 126 PRO A C 1
ATOM 990 O O . PRO A 1 126 ? 12.602 -8.469 7.199 1 96.88 126 PRO A O 1
ATOM 993 N N . ARG A 1 127 ? 13.07 -6.559 8.141 1 94.75 127 ARG A N 1
ATOM 994 C CA . ARG A 1 127 ? 14.328 -6.371 7.438 1 94.75 127 ARG A CA 1
ATOM 995 C C . ARG A 1 127 ? 15.5 -6.289 8.414 1 94.75 127 ARG A C 1
ATOM 997 O O . ARG A 1 127 ? 16.578 -5.805 8.062 1 94.75 127 ARG A O 1
ATOM 1004 N N . ALA A 1 128 ? 15.312 -6.672 9.648 1 86.12 128 ALA A N 1
ATOM 1005 C CA . ALA A 1 128 ? 16.281 -6.527 10.734 1 86.12 128 ALA A CA 1
ATOM 1006 C C . ALA A 1 128 ? 17.594 -7.242 10.398 1 86.12 128 ALA A C 1
ATOM 1008 O O . ALA A 1 128 ? 18.672 -6.738 10.703 1 86.12 128 ALA A O 1
ATOM 1009 N N . GLU A 1 129 ? 17.516 -8.406 9.781 1 84 129 GLU A N 1
ATOM 1010 C CA . GLU A 1 129 ? 18.703 -9.211 9.547 1 84 129 GLU A CA 1
ATOM 1011 C C . GLU A 1 129 ? 19.406 -8.805 8.258 1 84 129 GLU A C 1
ATOM 1013 O O . GLU A 1 129 ? 20.547 -9.195 8.023 1 84 129 GLU A O 1
ATOM 1018 N N . VAL A 1 130 ? 18.734 -8.102 7.375 1 74 130 VAL A N 1
ATOM 1019 C CA . VAL A 1 130 ? 19.359 -7.656 6.133 1 74 130 VAL A CA 1
ATOM 1020 C C . VAL A 1 130 ? 20.312 -6.508 6.422 1 74 130 VAL A C 1
ATOM 1022 O O . VAL A 1 130 ? 21.328 -6.355 5.742 1 74 130 VAL A O 1
ATOM 1025 N N . GLN A 1 131 ? 20.047 -5.715 7.422 1 62.69 131 GLN A N 1
ATOM 1026 C CA . GLN A 1 131 ? 20.812 -4.539 7.805 1 62.69 131 GLN A CA 1
ATOM 1027 C C . GLN A 1 131 ? 22.031 -4.926 8.648 1 62.69 131 GLN A C 1
ATOM 1029 O O . GLN A 1 131 ? 22.969 -4.137 8.805 1 62.69 131 GLN A O 1
ATOM 1034 N N . ALA A 1 132 ? 22.016 -6.188 9.227 1 56.34 132 ALA A N 1
ATOM 1035 C CA . ALA A 1 132 ? 23.188 -6.629 9.977 1 56.34 132 ALA A CA 1
ATOM 1036 C C . ALA A 1 132 ? 24.281 -7.145 9.047 1 56.34 132 ALA A C 1
ATOM 1038 O O . ALA A 1 132 ? 23.984 -7.785 8.031 1 56.34 132 ALA A O 1
ATOM 1039 N N . MET B 1 1 ? 1.027 17.422 22.578 1 50.31 1 MET B N 1
ATOM 1040 C CA . MET B 1 1 ? 0.068 16.469 22.016 1 50.31 1 MET B CA 1
ATOM 1041 C C . MET B 1 1 ? 0.782 15.266 21.422 1 50.31 1 MET B C 1
ATOM 1043 O O . MET B 1 1 ? 1.946 15.352 21.031 1 50.31 1 MET B O 1
ATOM 1047 N N . SER B 1 2 ? 0.389 14.039 21.781 1 65.19 2 SER B N 1
ATOM 1048 C CA . SER B 1 2 ? 1.128 12.844 21.391 1 65.19 2 SER B CA 1
ATOM 1049 C C . SER B 1 2 ? 1.329 12.805 19.875 1 65.19 2 SER B C 1
ATOM 1051 O O . SER B 1 2 ? 0.524 13.359 19.125 1 65.19 2 SER B O 1
ATOM 1053 N N . GLN B 1 3 ? 2.48 12.477 19.344 1 82.88 3 GLN B N 1
ATOM 1054 C CA . GLN B 1 3 ? 2.834 12.406 17.922 1 82.88 3 GLN B CA 1
ATOM 1055 C C . GLN B 1 3 ? 1.923 11.43 17.188 1 82.88 3 GLN B C 1
ATOM 1057 O O . GLN B 1 3 ? 1.652 10.328 17.672 1 82.88 3 GLN B O 1
ATOM 1062 N N . PRO B 1 4 ? 1.255 11.93 16.156 1 93.06 4 PRO B N 1
ATOM 1063 C CA . PRO B 1 4 ? 0.404 11.023 15.375 1 93.06 4 PRO B CA 1
ATOM 1064 C C . PRO B 1 4 ? 1.123 9.742 14.961 1 93.06 4 PRO B C 1
ATOM 1066 O O . PRO B 1 4 ? 2.346 9.742 14.797 1 93.06 4 PRO B O 1
ATOM 1069 N N . LYS B 1 5 ? 0.499 8.609 14.984 1 98.06 5 LYS B N 1
ATOM 1070 C CA . LYS B 1 5 ? 1.007 7.332 14.492 1 98.06 5 LYS B CA 1
ATOM 1071 C C . LYS B 1 5 ? 0.014 6.676 13.539 1 98.06 5 LYS B C 1
ATOM 1073 O O . LYS B 1 5 ? -1.186 6.625 13.82 1 98.06 5 LYS B O 1
ATOM 1078 N N . ALA B 1 6 ? 0.519 6.266 12.508 1 98.88 6 ALA B N 1
ATOM 1079 C CA . ALA B 1 6 ? -0.301 5.598 11.5 1 98.88 6 ALA B CA 1
ATOM 1080 C C . ALA B 1 6 ? 0.551 4.703 10.602 1 98.88 6 ALA B C 1
ATOM 1082 O O . ALA B 1 6 ? 1.782 4.758 10.648 1 98.88 6 ALA B O 1
ATOM 1083 N N . TYR B 1 7 ? -0.017 3.826 9.859 1 98.88 7 TYR B N 1
ATOM 1084 C CA . TYR B 1 7 ? 0.663 2.99 8.875 1 98.88 7 TYR B CA 1
ATOM 1085 C C . TYR B 1 7 ? -0.237 2.715 7.676 1 98.88 7 TYR B C 1
ATOM 1087 O O . TYR B 1 7 ? -1.451 2.924 7.742 1 98.88 7 TYR B O 1
ATOM 1095 N N . LEU B 1 8 ? 0.332 2.426 6.57 1 98.94 8 LEU B N 1
ATOM 1096 C CA . LEU B 1 8 ? -0.392 2.004 5.375 1 98.94 8 LEU B CA 1
ATOM 1097 C C . LEU B 1 8 ? -1.119 0.686 5.617 1 98.94 8 LEU B C 1
ATOM 1099 O O . LEU B 1 8 ? -0.483 -0.353 5.809 1 98.94 8 LEU B O 1
ATOM 1103 N N . GLU B 1 9 ? -2.396 0.738 5.625 1 98.75 9 GLU B N 1
ATOM 1104 C CA . GLU B 1 9 ? -3.188 -0.463 5.875 1 98.75 9 GLU B CA 1
ATOM 1105 C C . GLU B 1 9 ? -3.553 -1.161 4.566 1 98.75 9 GLU B C 1
ATOM 1107 O O . GLU B 1 9 ? -3.559 -2.393 4.496 1 98.75 9 GLU B O 1
ATOM 1112 N N . HIS B 1 10 ? -3.889 -0.43 3.568 1 98.88 10 HIS B N 1
ATOM 1113 C CA . HIS B 1 10 ? -4.141 -1.037 2.266 1 98.88 10 HIS B CA 1
ATOM 1114 C C . HIS B 1 10 ? -3.877 -0.047 1.136 1 98.88 10 HIS B C 1
ATOM 1116 O O . HIS B 1 10 ? -3.746 1.155 1.377 1 98.88 10 HIS B O 1
ATOM 1122 N N . VAL B 1 11 ? -3.738 -0.595 -0.027 1 98.88 11 VAL B N 1
ATOM 1123 C CA . VAL B 1 11 ? -3.715 0.168 -1.271 1 98.88 11 VAL B CA 1
ATOM 1124 C C . VAL B 1 11 ? -4.812 -0.335 -2.205 1 98.88 11 VAL B C 1
ATOM 1126 O O . VAL B 1 11 ? -5.012 -1.544 -2.348 1 98.88 11 VAL B O 1
ATOM 1129 N N . ALA B 1 12 ? -5.551 0.591 -2.738 1 98.75 12 ALA B N 1
ATOM 1130 C CA . ALA B 1 12 ? -6.602 0.275 -3.703 1 98.75 12 ALA B CA 1
ATOM 1131 C C . ALA B 1 12 ? -6.18 0.662 -5.117 1 98.75 12 ALA B C 1
ATOM 1133 O O . ALA B 1 12 ? -5.645 1.752 -5.336 1 98.75 12 ALA B O 1
ATOM 1134 N N . PHE B 1 13 ? -6.391 -0.245 -6.027 1 97.44 13 PHE B N 1
ATOM 1135 C CA . PHE B 1 13 ? -6.008 0.054 -7.402 1 97.44 13 PHE B CA 1
ATOM 1136 C C . PHE B 1 13 ? -6.934 -0.651 -8.391 1 97.44 13 PHE B C 1
ATOM 1138 O O . PHE B 1 13 ? -7.574 -1.645 -8.039 1 97.44 13 PHE B O 1
ATOM 1145 N N . TRP B 1 14 ? -6.996 -0.102 -9.547 1 96.56 14 TRP B N 1
ATOM 1146 C CA . TRP B 1 14 ? -7.863 -0.594 -10.609 1 96.56 14 TRP B CA 1
ATOM 1147 C C . TRP B 1 14 ? -7.25 -1.809 -11.305 1 96.56 14 TRP B C 1
ATOM 1149 O O . TRP B 1 14 ? -6.051 -1.828 -11.586 1 96.56 14 TRP B O 1
ATOM 1159 N N . VAL B 1 15 ? -8.07 -2.764 -11.555 1 96.19 15 VAL B N 1
ATOM 1160 C CA . VAL B 1 15 ? -7.613 -3.941 -12.289 1 96.19 15 VAL B CA 1
ATOM 1161 C C . VAL B 1 15 ? -8.602 -4.277 -13.398 1 96.19 15 VAL B C 1
ATOM 1163 O O . VAL B 1 15 ? -9.805 -4.066 -13.25 1 96.19 15 VAL B O 1
ATOM 1166 N N . GLN B 1 16 ? -8.117 -4.809 -14.453 1 93.62 16 GLN B N 1
ATOM 1167 C CA . GLN B 1 16 ? -8.953 -5.211 -15.578 1 93.62 16 GLN B CA 1
ATOM 1168 C C . GLN B 1 16 ? -9.633 -6.551 -15.305 1 93.62 16 GLN B C 1
ATOM 1170 O O . GLN B 1 16 ? -10.852 -6.668 -15.398 1 93.62 16 GLN B O 1
ATOM 1175 N N . ASP B 1 17 ? -8.883 -7.57 -15.039 1 95.19 17 ASP B N 1
ATOM 1176 C CA . ASP B 1 17 ? -9.367 -8.906 -14.719 1 95.19 17 ASP B CA 1
ATOM 1177 C C . ASP B 1 17 ? -9.258 -9.18 -13.219 1 95.19 17 ASP B C 1
ATOM 1179 O O . ASP B 1 17 ? -8.234 -9.695 -12.75 1 95.19 17 ASP B O 1
ATOM 1183 N N . ILE B 1 18 ? -10.336 -8.93 -12.523 1 97.44 18 ILE B N 1
ATOM 1184 C CA . ILE B 1 18 ? -10.297 -8.977 -11.07 1 97.44 18 ILE B CA 1
ATOM 1185 C C . ILE B 1 18 ? -10.141 -10.422 -10.602 1 97.44 18 ILE B C 1
ATOM 1187 O O . ILE B 1 18 ? -9.484 -10.688 -9.594 1 97.44 18 ILE B O 1
ATOM 1191 N N . GLN B 1 19 ? -10.664 -11.398 -11.328 1 97.62 19 GLN B N 1
ATOM 1192 C CA . GLN B 1 19 ? -10.547 -12.805 -10.945 1 97.62 19 GLN B CA 1
ATOM 1193 C C . GLN B 1 19 ? -9.109 -13.289 -11.07 1 97.62 19 GLN B C 1
ATOM 1195 O O . GLN B 1 19 ? -8.633 -14.062 -10.234 1 97.62 19 GLN B O 1
ATOM 1200 N N . TRP B 1 20 ? -8.453 -12.836 -12.148 1 97.19 20 TRP B N 1
ATOM 1201 C CA . TRP B 1 20 ? -7.043 -13.172 -12.289 1 97.19 20 TRP B CA 1
ATOM 1202 C C . TRP B 1 20 ? -6.246 -12.688 -11.086 1 97.19 20 TRP B C 1
ATOM 1204 O O . TRP B 1 20 ? -5.445 -13.438 -10.516 1 97.19 20 TRP B O 1
ATOM 1214 N N . HIS B 1 21 ? -6.449 -11.5 -10.664 1 97.94 21 HIS B N 1
ATOM 1215 C CA . HIS B 1 21 ? -5.688 -10.898 -9.578 1 97.94 21 HIS B CA 1
ATOM 1216 C C . HIS B 1 21 ? -6.004 -11.562 -8.242 1 97.94 21 HIS B C 1
ATOM 1218 O O . HIS B 1 21 ? -5.109 -11.781 -7.426 1 97.94 21 HIS B O 1
ATOM 1224 N N . ILE B 1 22 ? -7.27 -11.852 -8.047 1 98.19 22 ILE B N 1
ATOM 1225 C CA . ILE B 1 22 ? -7.652 -12.578 -6.844 1 98.19 22 ILE B CA 1
ATOM 1226 C C . ILE B 1 22 ? -6.902 -13.906 -6.785 1 98.19 22 ILE B C 1
ATOM 1228 O O . ILE B 1 22 ? -6.297 -14.234 -5.762 1 98.19 22 ILE B O 1
ATOM 1232 N N . ARG B 1 23 ? -6.906 -14.633 -7.867 1 98 23 ARG B N 1
ATOM 1233 C CA . ARG B 1 23 ? -6.23 -15.922 -7.91 1 98 23 ARG B CA 1
ATOM 1234 C C . ARG B 1 23 ? -4.727 -15.766 -7.719 1 98 23 ARG B C 1
ATOM 1236 O O . ARG B 1 23 ? -4.113 -16.5 -6.941 1 98 23 ARG B O 1
ATOM 1243 N N . PHE B 1 24 ? -4.164 -14.789 -8.422 1 98.75 24 PHE B N 1
ATOM 1244 C CA . PHE B 1 24 ? -2.725 -14.578 -8.352 1 98.75 24 PHE B CA 1
ATOM 1245 C C . PHE B 1 24 ? -2.289 -14.328 -6.914 1 98.75 24 PHE B C 1
ATOM 1247 O O . PHE B 1 24 ? -1.454 -15.055 -6.375 1 98.75 24 PHE B O 1
ATOM 1254 N N . PHE B 1 25 ? -2.867 -13.352 -6.254 1 98.75 25 PHE B N 1
ATOM 1255 C CA . PHE B 1 25 ? -2.375 -12.953 -4.941 1 98.75 25 PHE B CA 1
ATOM 1256 C C . PHE B 1 25 ? -2.777 -13.969 -3.879 1 98.75 25 PHE B C 1
ATOM 1258 O O . PHE B 1 25 ? -2.084 -14.133 -2.873 1 98.75 25 PHE B O 1
ATOM 1265 N N . SER B 1 26 ? -3.889 -14.688 -4.109 1 98.25 26 SER B N 1
ATOM 1266 C CA . SER B 1 26 ? -4.246 -15.766 -3.191 1 98.25 26 SER B CA 1
ATOM 1267 C C . SER B 1 26 ? -3.258 -16.922 -3.293 1 98.25 26 SER B C 1
ATOM 1269 O O .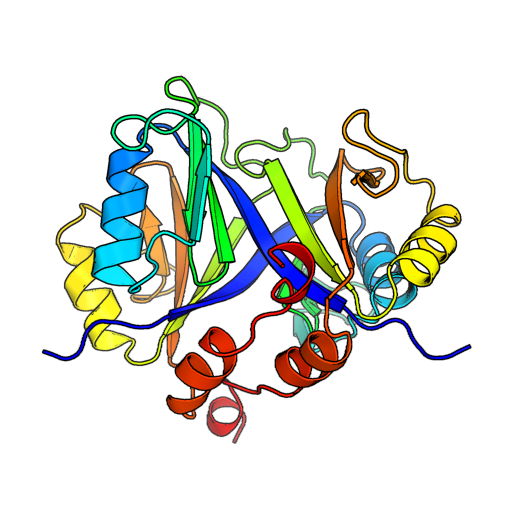 SER B 1 26 ? -2.725 -17.375 -2.279 1 98.25 26 SER B O 1
ATOM 1271 N N . GLU B 1 27 ? -2.951 -17.359 -4.438 1 98 27 GLU B N 1
ATOM 1272 C CA . GLU B 1 27 ? -2.125 -18.547 -4.641 1 98 27 GLU B CA 1
ATOM 1273 C C . GLU B 1 27 ? -0.647 -18.234 -4.426 1 98 27 GLU B C 1
ATOM 1275 O O . GLU B 1 27 ? 0.106 -19.078 -3.928 1 98 27 GLU B O 1
ATOM 1280 N N . VAL B 1 28 ? -0.176 -17.047 -4.797 1 98.5 28 VAL B N 1
ATOM 1281 C CA . VAL B 1 28 ? 1.239 -16.703 -4.777 1 98.5 28 VAL B CA 1
ATOM 1282 C C . VAL B 1 28 ? 1.609 -16.125 -3.414 1 98.5 28 VAL B C 1
ATOM 1284 O O . VAL B 1 28 ? 2.709 -16.359 -2.908 1 98.5 28 VAL B O 1
ATOM 1287 N N . CYS B 1 29 ? 0.621 -15.375 -2.789 1 98.56 29 CYS B N 1
ATOM 1288 C CA . CYS B 1 29 ? 0.956 -14.609 -1.596 1 98.56 29 CYS B CA 1
ATOM 1289 C C . CYS B 1 29 ? 0.121 -15.062 -0.404 1 98.56 29 CYS B C 1
ATOM 1291 O O . CYS B 1 29 ? 0.33 -14.594 0.718 1 98.56 29 CYS B O 1
ATOM 1293 N N . GLY B 1 30 ? -0.875 -15.906 -0.605 1 98.19 30 GLY B N 1
ATOM 1294 C CA . GLY B 1 30 ? -1.759 -16.328 0.47 1 98.19 30 GLY B CA 1
ATOM 1295 C C . GLY B 1 30 ? -2.734 -15.242 0.895 1 98.19 30 GLY B C 1
ATOM 1296 O O . GLY B 1 30 ? -3.305 -15.312 1.985 1 98.19 30 GLY B O 1
ATOM 1297 N N . MET B 1 31 ? -2.91 -14.227 0.104 1 98.44 31 MET B N 1
ATOM 1298 C CA . MET B 1 31 ? -3.812 -13.125 0.428 1 98.44 31 MET B CA 1
ATOM 1299 C C . MET B 1 31 ? -5.25 -13.469 0.053 1 98.44 31 MET B C 1
ATOM 1301 O O . MET B 1 31 ? -5.691 -13.18 -1.061 1 98.44 31 MET B O 1
ATOM 1305 N N . THR B 1 32 ? -5.945 -13.953 1.061 1 97.06 32 THR B N 1
ATOM 1306 C CA . THR B 1 32 ? -7.32 -14.383 0.845 1 97.06 32 THR B CA 1
ATOM 1307 C C . THR B 1 32 ? -8.297 -13.25 1.162 1 97.06 32 THR B C 1
ATOM 1309 O O . THR B 1 32 ? -7.883 -12.156 1.535 1 97.06 32 THR B O 1
ATOM 1312 N N . MET B 1 33 ? -9.602 -13.531 1.017 1 97.5 33 MET B N 1
ATOM 1313 C CA . MET B 1 33 ? -10.656 -12.523 1.075 1 97.5 33 MET B CA 1
ATOM 1314 C C . MET B 1 33 ? -10.812 -11.984 2.494 1 97.5 33 MET B C 1
ATOM 1316 O O . MET B 1 33 ? -10.93 -12.758 3.445 1 97.5 33 MET B O 1
ATOM 1320 N N . ARG B 1 34 ? -10.812 -10.727 2.613 1 97.31 34 ARG B N 1
ATOM 1321 C CA . ARG B 1 34 ? -11.203 -10.047 3.842 1 97.31 34 ARG B CA 1
ATOM 1322 C C . ARG B 1 34 ? -12.609 -9.469 3.721 1 97.31 34 ARG B C 1
ATOM 1324 O O . ARG B 1 34 ? -13.414 -9.57 4.652 1 97.31 34 ARG B O 1
ATOM 1331 N N . GLU B 1 35 ? -12.867 -8.844 2.586 1 96.94 35 GLU B N 1
ATOM 1332 C CA . GLU B 1 35 ? -14.133 -8.18 2.295 1 96.94 35 GLU B CA 1
ATOM 1333 C C . GLU B 1 35 ? -14.422 -8.172 0.797 1 96.94 35 GLU B C 1
ATOM 1335 O O . GLU B 1 35 ? -13.5 -8.203 -0.018 1 96.94 35 GLU B O 1
ATOM 1340 N N . VAL B 1 36 ? -15.664 -8.18 0.424 1 97.88 36 VAL B N 1
ATOM 1341 C CA . VAL B 1 36 ? -16.047 -8.141 -0.984 1 97.88 36 VAL B CA 1
ATOM 1342 C C . VAL B 1 36 ? -17.25 -7.227 -1.163 1 97.88 36 VAL B C 1
ATOM 1344 O O . VAL B 1 36 ? -18.156 -7.211 -0.321 1 97.88 36 VAL B O 1
ATOM 1347 N N . GLN B 1 37 ? -17.219 -6.418 -2.129 1 97.94 37 GLN B N 1
ATOM 1348 C CA . GLN B 1 37 ? -18.375 -5.648 -2.574 1 97.94 37 GLN B CA 1
ATOM 1349 C C . GLN B 1 37 ? -18.906 -6.184 -3.896 1 97.94 37 GLN B C 1
ATOM 1351 O O . GLN B 1 37 ? -18.156 -6.383 -4.848 1 97.94 37 GLN B O 1
ATOM 1356 N N . GLY B 1 38 ? -20.172 -6.398 -3.934 1 95.69 38 GLY B N 1
ATOM 1357 C CA . GLY B 1 38 ? -20.781 -6.992 -5.109 1 95.69 38 GLY B CA 1
ATOM 1358 C C . GLY B 1 38 ? -20.875 -8.508 -5.031 1 95.69 38 GLY B C 1
ATOM 1359 O O . GLY B 1 38 ? -20.844 -9.078 -3.941 1 95.69 38 GLY B O 1
ATOM 1360 N N . ASP B 1 39 ? -21.047 -9.133 -6.199 1 92.81 39 ASP B N 1
ATOM 1361 C CA . ASP B 1 39 ? -21.125 -10.586 -6.301 1 92.81 39 ASP B CA 1
ATOM 1362 C C . ASP B 1 39 ? -19.766 -11.234 -6.133 1 92.81 39 ASP B C 1
ATOM 1364 O O . ASP B 1 39 ? -18.781 -10.82 -6.766 1 92.81 39 ASP B O 1
ATOM 1368 N N . VAL B 1 40 ? -19.703 -12.188 -5.281 1 89.38 40 VAL B N 1
ATOM 1369 C CA . VAL B 1 40 ? -18.438 -12.836 -4.977 1 89.38 40 VAL B CA 1
ATOM 1370 C C . VAL B 1 40 ? -17.844 -13.438 -6.254 1 89.38 40 VAL B C 1
ATOM 1372 O O . VAL B 1 40 ? -16.625 -13.461 -6.43 1 89.38 40 VAL B O 1
ATOM 1375 N N . GLU B 1 41 ? -18.688 -13.898 -7.121 1 91.12 41 GLU B N 1
ATOM 1376 C CA . GLU B 1 41 ? -18.234 -14.5 -8.367 1 91.12 41 GLU B CA 1
ATOM 1377 C C . GLU B 1 41 ? -17.781 -13.438 -9.367 1 91.12 41 GLU B C 1
ATOM 1379 O O . GLU B 1 41 ? -17.062 -13.742 -10.32 1 91.12 41 GLU B O 1
ATOM 1384 N N . GLN B 1 42 ? -18.25 -12.227 -9.188 1 91.88 42 GLN B N 1
ATOM 1385 C CA . GLN B 1 42 ? -17.875 -11.078 -10.008 1 91.88 42 GLN B CA 1
ATOM 1386 C C . GLN B 1 42 ? -17.812 -9.805 -9.172 1 91.88 42 GLN B C 1
ATOM 1388 O O . GLN B 1 42 ? -18.625 -8.898 -9.336 1 91.88 42 GLN B O 1
ATOM 1393 N N . PRO B 1 43 ? -16.906 -9.82 -8.32 1 97.12 43 PRO B N 1
ATOM 1394 C CA . PRO B 1 43 ? -16.875 -8.688 -7.379 1 97.12 43 PRO B CA 1
ATOM 1395 C C . PRO B 1 43 ? -16.609 -7.355 -8.07 1 97.12 43 PRO B C 1
ATOM 1397 O O . PRO B 1 43 ? -15.844 -7.297 -9.039 1 97.12 43 PRO B O 1
ATOM 1400 N N . ALA B 1 44 ? -17.266 -6.301 -7.57 1 98.12 44 ALA B N 1
ATOM 1401 C CA . ALA B 1 44 ? -16.906 -4.938 -7.953 1 98.12 44 ALA B CA 1
ATOM 1402 C C . ALA B 1 44 ? -15.625 -4.492 -7.254 1 98.12 44 ALA B C 1
ATOM 1404 O O . ALA B 1 44 ? -14.797 -3.785 -7.84 1 98.12 44 ALA B O 1
ATOM 1405 N N . GLN B 1 45 ? -15.5 -4.875 -6.047 1 98.62 45 GLN B N 1
ATOM 1406 C CA . GLN B 1 45 ? -14.312 -4.629 -5.242 1 98.62 45 GLN B CA 1
ATOM 1407 C C . GLN B 1 45 ? -13.984 -5.832 -4.359 1 98.62 45 GLN B C 1
ATOM 1409 O O . GLN B 1 45 ? -14.883 -6.562 -3.945 1 98.62 45 GLN B O 1
ATOM 1414 N N . TYR B 1 46 ? -12.758 -6.039 -4.094 1 98.69 46 TYR B N 1
ATOM 1415 C CA . TYR B 1 46 ? -12.266 -7.172 -3.324 1 98.69 46 TYR B CA 1
ATOM 1416 C C . TYR B 1 46 ? -11.094 -6.762 -2.438 1 98.69 46 TYR B C 1
ATOM 1418 O O . TYR B 1 46 ? -10.102 -6.215 -2.924 1 98.69 46 TYR B O 1
ATOM 1426 N N . TRP B 1 47 ? -11.211 -6.941 -1.149 1 98.56 47 TRP B N 1
ATOM 1427 C CA . TRP B 1 47 ? -10.156 -6.691 -0.178 1 98.56 47 TRP B CA 1
ATOM 1428 C C . TRP B 1 47 ? -9.508 -7.996 0.273 1 98.56 47 TRP B C 1
ATOM 1430 O O . TRP B 1 47 ? -10.195 -8.984 0.534 1 98.56 47 TRP B O 1
ATOM 1440 N N . THR B 1 48 ? -8.258 -7.934 0.397 1 98.56 48 THR B N 1
ATOM 1441 C CA . THR B 1 48 ? -7.555 -9.125 0.847 1 98.56 48 THR B CA 1
ATOM 1442 C C . THR B 1 48 ? -7.027 -8.938 2.268 1 98.56 48 THR B C 1
ATOM 1444 O O . THR B 1 48 ? -6.73 -7.82 2.684 1 98.56 48 THR B O 1
ATOM 1447 N N . LEU B 1 49 ? -6.941 -10.078 2.934 1 97.75 49 LEU B N 1
ATOM 1448 C CA . LEU B 1 49 ? -5.977 -10.094 4.031 1 97.75 49 LEU B CA 1
ATOM 1449 C C . LEU B 1 49 ? -4.57 -9.812 3.521 1 97.75 49 LEU B C 1
ATOM 1451 O O . LEU B 1 49 ? -4.176 -10.305 2.463 1 97.75 49 LEU B O 1
ATOM 1455 N N . GLY B 1 50 ? -3.887 -8.953 4.156 1 98.06 50 GLY B N 1
ATOM 1456 C CA . GLY B 1 50 ? -2.553 -8.602 3.699 1 98.06 50 GLY B CA 1
ATOM 1457 C C . GLY B 1 50 ? -2.494 -7.254 3.01 1 98.06 50 GLY B C 1
ATOM 1458 O O . GLY B 1 50 ? -1.42 -6.801 2.609 1 98.06 50 GLY B O 1
ATOM 1459 N N . GLY B 1 51 ? -3.639 -6.645 2.695 1 98.69 51 GLY B N 1
ATOM 1460 C CA . GLY B 1 51 ? -3.6 -5.199 2.537 1 98.69 51 GLY B CA 1
ATOM 1461 C C . GLY B 1 51 ? -3.801 -4.754 1.102 1 98.69 51 GLY B C 1
ATOM 1462 O O . GLY B 1 51 ? -3.406 -3.645 0.731 1 98.69 51 GLY B O 1
ATOM 1463 N N . LEU B 1 52 ? -4.398 -5.621 0.226 1 98.88 52 LEU B N 1
ATOM 1464 C CA . LEU B 1 52 ? -4.688 -5.188 -1.137 1 98.88 52 LEU B CA 1
ATOM 1465 C C . LEU B 1 52 ? -6.188 -5.02 -1.348 1 98.88 52 LEU B C 1
ATOM 1467 O O . LEU B 1 52 ? -6.984 -5.816 -0.844 1 98.88 52 LEU B O 1
ATOM 1471 N N . GLN B 1 53 ? -6.504 -3.975 -2.059 1 98.94 53 GLN B N 1
ATOM 1472 C CA . GLN B 1 53 ? -7.867 -3.779 -2.539 1 98.94 53 GLN B CA 1
ATOM 1473 C C . GLN B 1 53 ? -7.902 -3.666 -4.062 1 98.94 53 GLN B C 1
ATOM 1475 O O . GLN B 1 53 ? -7.266 -2.783 -4.637 1 98.94 53 GLN B O 1
ATOM 1480 N N . PHE B 1 54 ? -8.672 -4.566 -4.676 1 98.5 54 PHE B N 1
ATOM 1481 C CA . PHE B 1 54 ? -8.883 -4.543 -6.121 1 98.5 54 PHE B CA 1
ATOM 1482 C C . PHE B 1 54 ? -10.203 -3.865 -6.461 1 98.5 54 PHE B C 1
ATOM 1484 O O . PHE B 1 54 ? -11.242 -4.191 -5.883 1 98.5 54 PHE B O 1
ATOM 1491 N N . ILE B 1 55 ? -10.148 -2.953 -7.367 1 98.19 55 ILE B N 1
ATOM 1492 C CA . ILE B 1 55 ? -11.352 -2.35 -7.934 1 98.19 55 ILE B CA 1
ATOM 1493 C C . ILE B 1 55 ? -11.492 -2.76 -9.398 1 98.19 55 ILE B C 1
ATOM 1495 O O . ILE B 1 55 ? -10.625 -2.463 -10.219 1 98.19 55 ILE B O 1
ATOM 1499 N N . HIS B 1 56 ? -12.57 -3.4 -9.672 1 97.5 56 HIS B N 1
ATOM 1500 C CA . HIS B 1 56 ? -12.766 -3.979 -11 1 97.5 56 HIS B CA 1
ATOM 1501 C C . HIS B 1 56 ? -13.109 -2.902 -12.023 1 97.5 56 HIS B C 1
ATOM 1503 O O . HIS B 1 56 ? -14.117 -2.205 -11.883 1 97.5 56 HIS B O 1
ATOM 1509 N N . GLN B 1 57 ? -12.266 -2.768 -13 1 95 57 GLN B N 1
ATOM 1510 C CA . GLN B 1 57 ? -12.469 -1.92 -14.164 1 95 57 GLN B CA 1
ATOM 1511 C C . GLN B 1 57 ? -12.031 -2.627 -15.445 1 95 57 GLN B C 1
ATOM 1513 O O . GLN B 1 57 ? -10.922 -2.398 -15.938 1 95 57 GLN B O 1
ATOM 1518 N N . PRO B 1 58 ? -12.898 -3.338 -16.016 1 91 58 PRO B N 1
ATOM 1519 C CA . PRO B 1 58 ? -12.539 -4.191 -17.141 1 91 58 PRO B CA 1
ATOM 1520 C C . PRO B 1 58 ? -11.953 -3.406 -18.312 1 91 58 PRO B C 1
ATOM 1522 O O . PRO B 1 58 ? -11.148 -3.943 -19.078 1 91 58 PRO B O 1
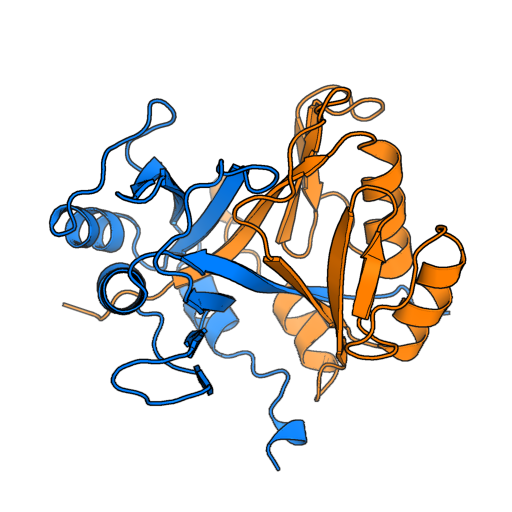ATOM 1525 N N . ASP B 1 59 ? -12.297 -2.184 -18.453 1 88.31 59 ASP B N 1
ATOM 1526 C CA . ASP B 1 59 ? -11.836 -1.383 -19.578 1 88.31 59 ASP B CA 1
ATOM 1527 C C . ASP B 1 59 ? -10.695 -0.454 -19.172 1 88.31 59 ASP B C 1
ATOM 1529 O O . ASP B 1 59 ? -10.477 0.582 -19.797 1 88.31 59 ASP B O 1
ATOM 1533 N N . PHE B 1 60 ? -10.086 -0.879 -18.031 1 85.5 60 PHE B N 1
ATOM 1534 C CA . PHE B 1 60 ? -8.961 -0.051 -17.609 1 85.5 60 PHE B CA 1
ATOM 1535 C C . PHE B 1 60 ? -7.875 -0.039 -18.688 1 85.5 60 PHE B C 1
ATOM 1537 O O . PHE B 1 60 ? -7.332 -1.088 -19.031 1 85.5 60 PHE B O 1
ATOM 1544 N N . ALA B 1 61 ? -7.578 1.05 -19.281 1 74.25 61 ALA B N 1
ATOM 1545 C CA . ALA B 1 61 ? -6.609 1.199 -20.359 1 74.25 61 ALA B CA 1
ATOM 1546 C C . ALA B 1 61 ? -5.594 2.295 -20.047 1 74.25 61 ALA B C 1
ATOM 1548 O O . ALA B 1 61 ? -4.801 2.684 -20.906 1 74.25 61 ALA B O 1
ATOM 1549 N N . GLY B 1 62 ? -5.66 2.75 -18.906 1 69.44 62 GLY B N 1
ATOM 1550 C CA . GLY B 1 62 ? -4.797 3.873 -18.578 1 69.44 62 GLY B CA 1
ATOM 1551 C C . GLY B 1 62 ? -3.393 3.453 -18.188 1 69.44 62 GLY B C 1
ATOM 1552 O O . GLY B 1 62 ? -3.107 2.26 -18.062 1 69.44 62 GLY B O 1
ATOM 1553 N N . PRO B 1 63 ? -2.521 4.41 -18.234 1 77.69 63 PRO B N 1
ATOM 1554 C CA . PRO B 1 63 ? -1.158 4.141 -17.766 1 77.69 63 PRO B CA 1
ATOM 1555 C C . PRO B 1 63 ? -1.104 3.717 -16.297 1 77.69 63 PRO B C 1
ATOM 1557 O O . PRO B 1 63 ? -2.117 3.781 -15.602 1 77.69 63 PRO B O 1
ATOM 1560 N N . GLU B 1 64 ? -0.032 3.182 -15.938 1 85.25 64 GLU B N 1
ATOM 1561 C CA . GLU B 1 64 ? 0.197 2.91 -14.523 1 85.25 64 GLU B CA 1
ATOM 1562 C C . GLU B 1 64 ? -0.01 4.164 -13.68 1 85.25 64 GLU B C 1
ATOM 1564 O O . GLU B 1 64 ? -0.648 4.109 -12.625 1 85.25 64 GLU B O 1
ATOM 1569 N N . GLY B 1 65 ? 0.469 5.277 -14.391 1 91.5 65 GLY B N 1
ATOM 1570 C CA . GLY B 1 65 ? 0.302 6.543 -13.695 1 91.5 65 GLY B CA 1
ATOM 1571 C C . GLY B 1 65 ? 1.175 6.668 -12.461 1 91.5 65 GLY B C 1
ATOM 1572 O O . GLY B 1 65 ? 2.383 6.434 -12.516 1 91.5 65 GLY B O 1
ATOM 1573 N N . ARG B 1 66 ? 0.571 7.055 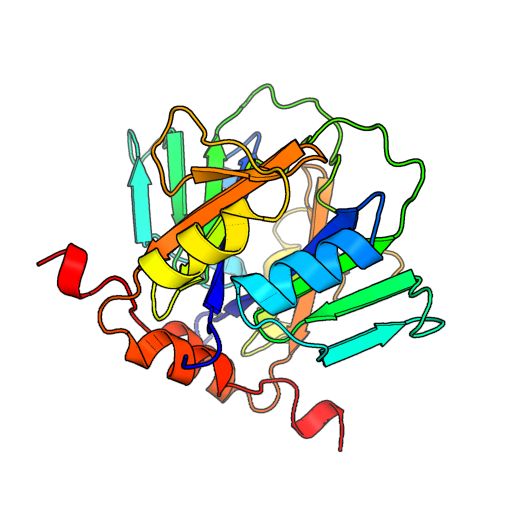-11.344 1 93.38 66 ARG B N 1
ATOM 1574 C CA . ARG B 1 66 ? 1.261 7.402 -10.109 1 93.38 66 ARG B CA 1
ATOM 1575 C C . ARG B 1 66 ? 1.851 6.164 -9.445 1 93.38 66 ARG B C 1
ATOM 1577 O O . ARG B 1 66 ? 2.9 6.238 -8.805 1 93.38 66 ARG B O 1
ATOM 1584 N N . LEU B 1 67 ? 1.242 5.039 -9.594 1 96.62 67 LEU B N 1
ATOM 1585 C CA . LEU B 1 67 ? 1.675 3.822 -8.914 1 96.62 67 LEU B CA 1
ATOM 1586 C C . LEU B 1 67 ? 2.918 3.24 -9.578 1 96.62 67 LEU B C 1
ATOM 1588 O O . LEU B 1 67 ? 2.865 2.814 -10.734 1 96.62 67 LEU B O 1
ATOM 1592 N N . ALA B 1 68 ? 4.008 3.219 -8.844 1 96.81 68 ALA B N 1
ATOM 1593 C CA . ALA B 1 68 ? 5.254 2.682 -9.383 1 96.81 68 ALA B CA 1
ATOM 1594 C C . ALA B 1 68 ? 5.355 1.178 -9.141 1 96.81 68 ALA B C 1
ATOM 1596 O O . ALA B 1 68 ? 5.594 0.408 -10.078 1 96.81 68 ALA B O 1
ATOM 1597 N N . HIS B 1 69 ? 5.227 0.768 -7.809 1 98.5 69 HIS B N 1
ATOM 1598 C CA . HIS B 1 69 ? 5.258 -0.663 -7.527 1 98.5 69 HIS B CA 1
ATOM 1599 C C . HIS B 1 69 ? 4.719 -0.965 -6.137 1 98.5 69 HIS B C 1
ATOM 1601 O O . HIS B 1 69 ? 4.543 -0.054 -5.32 1 98.5 69 HIS B O 1
ATOM 1607 N N . LEU B 1 70 ? 4.395 -2.236 -5.957 1 98.88 70 LEU B N 1
ATOM 1608 C CA . LEU B 1 70 ? 4.047 -2.775 -4.645 1 98.88 70 LEU B CA 1
ATOM 1609 C C . LEU B 1 70 ? 5.199 -3.594 -4.07 1 98.88 70 LEU B C 1
ATOM 1611 O O . LEU B 1 70 ? 5.82 -4.387 -4.781 1 98.88 70 LEU B O 1
ATOM 1615 N N . GLY B 1 71 ? 5.508 -3.373 -2.803 1 98.88 71 GLY B N 1
ATOM 1616 C CA . GLY B 1 71 ? 6.41 -4.25 -2.07 1 98.88 71 GLY B CA 1
ATOM 1617 C C . GLY B 1 71 ? 5.684 -5.289 -1.238 1 98.88 71 GLY B C 1
ATOM 1618 O O . GLY B 1 71 ? 4.988 -4.949 -0.28 1 98.88 71 GLY B O 1
ATOM 1619 N N . ILE B 1 72 ? 5.871 -6.516 -1.591 1 98.94 72 ILE B N 1
ATOM 1620 C CA . ILE B 1 72 ? 5.207 -7.621 -0.909 1 98.94 72 ILE B CA 1
ATOM 1621 C C . ILE B 1 72 ? 6.223 -8.391 -0.064 1 98.94 72 ILE B C 1
ATOM 1623 O O . ILE B 1 72 ? 7.207 -8.914 -0.59 1 98.94 72 ILE B O 1
ATOM 1627 N N . MET B 1 73 ? 6.008 -8.406 1.222 1 98.88 73 MET B N 1
ATOM 1628 C CA . MET B 1 73 ? 6.887 -9.086 2.166 1 98.88 73 MET B CA 1
ATOM 1629 C C . MET B 1 73 ? 6.457 -10.539 2.363 1 98.88 73 MET B C 1
ATOM 1631 O O . MET B 1 73 ? 5.336 -10.797 2.803 1 98.88 73 MET B O 1
ATOM 1635 N N . CYS B 1 74 ? 7.359 -11.445 2.107 1 98.69 74 CYS B N 1
ATOM 1636 C CA . CYS B 1 74 ? 7.012 -12.859 2.051 1 98.69 74 CYS B CA 1
ATOM 1637 C C . CYS B 1 74 ? 7.633 -13.625 3.217 1 98.69 74 CYS B C 1
ATOM 1639 O O . CYS B 1 74 ? 8.766 -13.352 3.607 1 98.69 74 CYS B O 1
ATOM 1641 N N . GLU B 1 75 ? 6.867 -14.609 3.693 1 98.31 75 GLU B N 1
ATOM 1642 C CA . GLU B 1 75 ? 7.434 -15.578 4.625 1 98.31 75 GLU B CA 1
ATOM 1643 C C . GLU B 1 75 ? 8.453 -16.469 3.932 1 98.31 75 GLU B C 1
ATOM 1645 O O . GLU B 1 75 ? 9.477 -16.828 4.523 1 98.31 75 GLU B O 1
ATOM 1650 N N . ASP B 1 76 ? 8.242 -16.812 2.719 1 98.12 76 ASP B N 1
ATOM 1651 C CA . ASP B 1 76 ? 9.07 -17.656 1.868 1 98.12 76 ASP B CA 1
ATOM 1652 C C . ASP B 1 76 ? 9.133 -17.109 0.444 1 98.12 76 ASP B C 1
ATOM 1654 O O . ASP B 1 76 ? 8.266 -17.406 -0.38 1 98.12 76 ASP B O 1
ATOM 1658 N N . LEU B 1 77 ? 10.227 -16.391 0.159 1 98.06 77 LEU B N 1
ATOM 1659 C CA . LEU B 1 77 ? 10.391 -15.703 -1.118 1 98.06 77 LEU B CA 1
ATOM 1660 C C . LEU B 1 77 ? 10.461 -16.703 -2.266 1 98.06 77 LEU B C 1
ATOM 1662 O O . LEU B 1 77 ? 9.781 -16.547 -3.281 1 98.06 77 LEU B O 1
ATOM 1666 N N . GLU B 1 78 ? 11.227 -17.688 -2.109 1 97.81 78 GLU B N 1
ATOM 1667 C CA . GLU B 1 78 ? 11.438 -18.656 -3.184 1 97.81 78 GLU B CA 1
ATOM 1668 C C . GLU B 1 78 ? 10.133 -19.359 -3.543 1 97.81 78 GLU B C 1
ATOM 1670 O O . GLU B 1 78 ? 9.844 -19.578 -4.723 1 97.81 78 GLU B O 1
ATOM 1675 N N . ALA B 1 79 ? 9.344 -19.672 -2.539 1 98 79 ALA B N 1
ATOM 1676 C CA . ALA B 1 79 ? 8.055 -20.312 -2.783 1 98 79 ALA B CA 1
ATOM 1677 C C . ALA B 1 79 ? 7.117 -19.375 -3.551 1 98 79 ALA B C 1
ATOM 1679 O O . ALA B 1 79 ? 6.414 -19.812 -4.465 1 98 79 ALA B O 1
ATOM 1680 N N . ALA B 1 80 ? 7.113 -18.125 -3.188 1 98.38 80 ALA B N 1
ATOM 1681 C CA . ALA B 1 80 ? 6.266 -17.141 -3.871 1 98.38 80 ALA B CA 1
ATOM 1682 C C . ALA B 1 80 ? 6.668 -17 -5.336 1 98.38 80 ALA B C 1
ATOM 1684 O O . ALA B 1 80 ? 5.812 -17.031 -6.227 1 98.38 80 ALA B O 1
ATOM 1685 N N . LEU B 1 81 ? 7.98 -16.906 -5.57 1 98 81 LEU B N 1
ATOM 1686 C CA . LEU B 1 81 ? 8.477 -16.719 -6.93 1 98 81 LEU B CA 1
ATOM 1687 C C . LEU B 1 81 ? 8.172 -17.953 -7.781 1 98 81 LEU B C 1
ATOM 1689 O O . LEU B 1 81 ? 7.781 -17.828 -8.945 1 98 81 LEU B O 1
ATOM 1693 N N . ALA B 1 82 ? 8.336 -19.094 -7.188 1 97.56 82 ALA B N 1
ATOM 1694 C CA . ALA B 1 82 ? 8.023 -20.328 -7.902 1 97.56 82 ALA B CA 1
ATOM 1695 C C . ALA B 1 82 ? 6.543 -20.391 -8.273 1 97.56 82 ALA B C 1
ATOM 1697 O O . ALA B 1 82 ? 6.195 -20.719 -9.414 1 97.56 82 ALA B O 1
ATOM 1698 N N . ALA B 1 83 ? 5.691 -20.047 -7.367 1 97.94 83 ALA B N 1
ATOM 1699 C CA . ALA B 1 83 ? 4.25 -20.062 -7.598 1 97.94 83 ALA B CA 1
ATOM 1700 C C . ALA B 1 83 ? 3.852 -19.047 -8.664 1 97.94 83 ALA B C 1
ATOM 1702 O O . ALA B 1 83 ? 2.932 -19.297 -9.445 1 97.94 83 ALA B O 1
ATOM 1703 N N . ALA B 1 84 ? 4.52 -17.922 -8.758 1 98.25 84 ALA B N 1
ATOM 1704 C CA . ALA B 1 84 ? 4.188 -16.828 -9.664 1 98.25 84 ALA B CA 1
ATOM 1705 C C . ALA B 1 84 ? 4.426 -17.219 -11.117 1 98.25 84 ALA B C 1
ATOM 1707 O O . ALA B 1 84 ? 3.805 -16.672 -12.023 1 98.25 84 ALA B O 1
ATOM 1708 N N . GLN B 1 85 ? 5.258 -18.141 -11.328 1 96.31 85 GLN B N 1
ATOM 1709 C CA . GLN B 1 85 ? 5.672 -18.5 -12.68 1 96.31 85 GLN B CA 1
ATOM 1710 C C . GLN B 1 85 ? 4.504 -19.094 -13.469 1 96.31 85 GLN B C 1
ATOM 1712 O O . GLN B 1 85 ? 4.527 -19.094 -14.703 1 96.31 85 GLN B O 1
ATOM 1717 N N . ARG B 1 86 ? 3.504 -19.531 -12.82 1 96.44 86 ARG B N 1
ATOM 1718 C CA . ARG B 1 86 ? 2.363 -20.156 -13.492 1 96.44 86 ARG B CA 1
ATOM 1719 C C . ARG B 1 86 ? 1.377 -19.094 -13.984 1 96.44 86 ARG B C 1
ATOM 1721 O O . ARG B 1 86 ? 0.38 -19.438 -14.625 1 96.44 86 ARG B O 1
ATOM 1728 N N . PHE B 1 87 ? 1.627 -17.828 -13.781 1 98.12 87 PHE B N 1
ATOM 1729 C CA . PHE B 1 87 ? 0.631 -16.781 -14.008 1 98.12 87 PHE B CA 1
ATOM 1730 C C . PHE B 1 87 ? 1.064 -15.867 -15.141 1 98.12 87 PHE B C 1
ATOM 1732 O O . PHE B 1 87 ? 0.513 -14.773 -15.312 1 98.12 87 PHE B O 1
ATOM 1739 N N . GLY B 1 88 ? 2.016 -16.203 -15.891 1 97.25 88 GLY B N 1
ATOM 1740 C CA . GLY B 1 88 ? 2.42 -15.422 -17.047 1 97.25 88 GLY B CA 1
ATOM 1741 C C . GLY B 1 88 ? 3.094 -14.117 -16.656 1 97.25 88 GLY B C 1
ATOM 1742 O O . GLY B 1 88 ? 2.969 -13.117 -17.375 1 97.25 88 GLY B O 1
ATOM 1743 N N . VAL B 1 89 ? 3.73 -14.016 -15.578 1 98.19 89 VAL B N 1
ATOM 1744 C CA . VAL B 1 89 ? 4.461 -12.836 -15.125 1 98.19 89 VAL B CA 1
ATOM 1745 C C . VAL B 1 89 ? 5.828 -12.789 -15.805 1 98.19 89 VAL B C 1
ATOM 1747 O O . VAL B 1 89 ? 6.293 -13.789 -16.359 1 98.19 89 VAL B O 1
ATOM 1750 N N . SER B 1 90 ? 6.422 -11.617 -15.82 1 98 90 SER B N 1
ATOM 1751 C CA . SER B 1 90 ? 7.766 -11.453 -16.375 1 98 90 SER B CA 1
ATOM 1752 C C . SER B 1 90 ? 8.711 -10.836 -15.352 1 98 90 SER B C 1
ATOM 1754 O O . SER B 1 90 ? 8.32 -9.945 -14.594 1 98 90 SER B O 1
ATOM 1756 N N . GLU B 1 91 ? 9.938 -11.336 -15.398 1 98.25 91 GLU B N 1
ATOM 1757 C CA . GLU B 1 91 ? 10.977 -10.734 -14.57 1 98.25 91 GLU B CA 1
ATOM 1758 C C . GLU B 1 91 ? 11.344 -9.344 -15.062 1 98.25 91 GLU B C 1
ATOM 1760 O O . GLU B 1 91 ? 11.406 -9.102 -16.266 1 98.25 91 GLU B O 1
ATOM 1765 N N . MET B 1 92 ? 11.586 -8.484 -14.117 1 98.38 92 MET B N 1
ATOM 1766 C CA . MET B 1 92 ? 11.992 -7.129 -14.469 1 98.38 92 MET B CA 1
ATOM 1767 C C . MET B 1 92 ? 13.5 -6.969 -14.359 1 98.38 92 MET B C 1
ATOM 1769 O O . MET B 1 92 ? 14.18 -7.809 -13.766 1 98.38 92 MET B O 1
ATOM 1773 N N . PRO B 1 93 ? 14.047 -5.902 -14.914 1 98.31 93 PRO B N 1
ATOM 1774 C CA . PRO B 1 93 ? 15.5 -5.719 -14.93 1 98.31 93 PRO B CA 1
ATOM 1775 C C . PRO B 1 93 ? 16.078 -5.531 -13.531 1 98.31 93 PRO B C 1
ATOM 1777 O O . PRO B 1 93 ? 17.281 -5.77 -13.32 1 98.31 93 PRO B O 1
ATOM 1780 N N . GLN B 1 94 ? 15.281 -5.156 -12.609 1 97.94 94 GLN B N 1
ATOM 1781 C CA . GLN B 1 94 ? 15.742 -4.898 -11.25 1 97.94 94 GLN B CA 1
ATOM 1782 C C . GLN B 1 94 ? 16.219 -6.18 -10.578 1 97.94 94 GLN B C 1
ATOM 1784 O O . GLN B 1 94 ? 17.031 -6.141 -9.656 1 97.94 94 GLN B O 1
ATOM 1789 N N . GLY B 1 95 ? 15.648 -7.363 -10.922 1 98.25 95 GLY B N 1
ATOM 1790 C CA . GLY B 1 95 ? 16.047 -8.641 -10.359 1 98.25 95 GLY B CA 1
ATOM 1791 C C . GLY B 1 95 ? 14.945 -9.688 -10.43 1 98.25 95 GLY B C 1
ATOM 1792 O O . GLY B 1 95 ? 13.805 -9.375 -10.773 1 98.25 95 GLY B O 1
ATOM 1793 N N . ARG B 1 96 ? 15.281 -10.859 -10.078 1 98.06 96 ARG B N 1
ATOM 1794 C CA . ARG B 1 96 ? 14.383 -12 -10.211 1 98.06 96 ARG B CA 1
ATOM 1795 C C . ARG B 1 96 ? 13.156 -11.844 -9.312 1 98.06 96 ARG B C 1
ATOM 1797 O O . ARG B 1 96 ? 12.117 -12.453 -9.562 1 98.06 96 ARG B O 1
ATOM 1804 N N . ASN B 1 97 ? 13.344 -11.07 -8.258 1 98.75 97 ASN B N 1
ATOM 1805 C CA . ASN B 1 97 ? 12.234 -10.914 -7.316 1 98.75 97 ASN B CA 1
ATOM 1806 C C . ASN B 1 97 ? 11.359 -9.719 -7.672 1 98.75 97 ASN B C 1
ATOM 1808 O O . ASN B 1 97 ? 10.469 -9.344 -6.906 1 98.75 97 ASN B O 1
ATOM 1812 N N . TRP B 1 98 ? 11.688 -9.125 -8.781 1 98.81 98 TRP B N 1
ATOM 1813 C CA . TRP B 1 98 ? 10.844 -8.094 -9.375 1 98.81 98 TRP B CA 1
ATOM 1814 C C . TRP B 1 98 ? 10.055 -8.656 -10.555 1 98.81 98 TRP B C 1
ATOM 1816 O O . TRP B 1 98 ? 10.641 -9.086 -11.555 1 98.81 98 TRP B O 1
ATOM 1826 N N . LEU B 1 99 ? 8.727 -8.586 -10.453 1 98.75 99 LEU B N 1
ATOM 1827 C CA . LEU B 1 99 ? 7.883 -9.172 -11.492 1 98.75 99 LEU B CA 1
ATOM 1828 C C . LEU B 1 99 ? 6.918 -8.133 -12.055 1 98.75 99 LEU B C 1
ATOM 1830 O O . LEU B 1 99 ? 6.367 -7.32 -11.312 1 98.75 99 LEU B O 1
ATOM 1834 N N . ARG B 1 100 ? 6.711 -8.141 -13.305 1 97.5 100 ARG B N 1
ATOM 1835 C CA . ARG B 1 100 ? 5.633 -7.43 -13.984 1 97.5 100 ARG B CA 1
ATOM 1836 C C . ARG B 1 100 ? 4.438 -8.344 -14.234 1 97.5 100 ARG B C 1
ATOM 1838 O O . ARG B 1 100 ? 4.586 -9.406 -14.844 1 97.5 100 ARG B O 1
ATOM 1845 N N . LEU B 1 101 ? 3.309 -7.949 -13.703 1 96.5 101 LEU B N 1
ATOM 1846 C CA . LEU B 1 101 ? 2.09 -8.711 -13.969 1 96.5 101 LEU B CA 1
ATOM 1847 C C . LEU B 1 101 ? 1.561 -8.414 -15.367 1 96.5 101 LEU B C 1
ATOM 1849 O O . LEU B 1 101 ? 1.954 -7.422 -15.992 1 96.5 101 LEU B O 1
ATOM 1853 N N . PRO B 1 102 ? 0.698 -9.266 -15.891 1 93.75 102 PRO B N 1
ATOM 1854 C CA . PRO B 1 102 ? 0.25 -9.125 -17.281 1 93.75 102 PRO B CA 1
ATOM 1855 C C . PRO B 1 102 ? -0.449 -7.793 -17.547 1 93.75 102 PRO B C 1
ATOM 1857 O O . PRO B 1 102 ? -0.395 -7.273 -18.656 1 93.75 102 PRO B O 1
ATOM 1860 N N . ASP B 1 103 ? -1.044 -7.215 -16.484 1 91.06 103 ASP B N 1
ATOM 1861 C CA . ASP B 1 103 ? -1.767 -5.965 -16.703 1 91.06 103 ASP B CA 1
ATOM 1862 C C . ASP B 1 103 ? -0.852 -4.762 -16.5 1 91.06 103 ASP B C 1
ATOM 1864 O O . ASP B 1 103 ? -1.311 -3.615 -16.516 1 91.06 103 ASP B O 1
ATOM 1868 N N . GLY B 1 104 ? 0.401 -5.02 -16.203 1 93.06 104 GLY B N 1
ATOM 1869 C CA . GLY B 1 104 ? 1.371 -3.938 -16.141 1 93.06 104 GLY B CA 1
ATOM 1870 C C . GLY B 1 104 ? 1.859 -3.654 -14.734 1 93.06 104 GLY B C 1
ATOM 1871 O O . GLY B 1 104 ? 2.9 -3.02 -14.547 1 93.06 104 GLY B O 1
ATOM 1872 N N . LEU B 1 105 ? 1.144 -4.098 -13.711 1 95.69 105 LEU B N 1
ATOM 1873 C CA . LEU B 1 105 ? 1.504 -3.852 -12.32 1 95.69 105 LEU B CA 1
ATOM 1874 C C . LEU B 1 105 ? 2.875 -4.438 -12 1 95.69 105 LEU B C 1
ATOM 1876 O O . LEU B 1 105 ? 3.168 -5.578 -12.367 1 95.69 105 LEU B O 1
ATOM 1880 N N . ALA B 1 106 ? 3.744 -3.596 -11.383 1 97.69 106 ALA B N 1
ATOM 1881 C CA . ALA B 1 106 ? 5.055 -4.043 -10.914 1 97.69 106 ALA B CA 1
ATOM 1882 C C . ALA B 1 106 ? 5.004 -4.43 -9.445 1 97.69 106 ALA B C 1
ATOM 1884 O O . ALA B 1 106 ? 4.461 -3.695 -8.617 1 97.69 106 ALA B O 1
ATOM 1885 N N . VAL B 1 107 ? 5.598 -5.586 -9.141 1 98.81 107 VAL B N 1
ATOM 1886 C CA . VAL B 1 107 ? 5.605 -6.086 -7.77 1 98.81 107 VAL B CA 1
ATOM 1887 C C . VAL B 1 107 ? 7.023 -6.496 -7.379 1 98.81 107 VAL B C 1
ATOM 1889 O O . VAL B 1 107 ? 7.695 -7.215 -8.125 1 98.81 107 VAL B O 1
ATOM 1892 N N . GLU B 1 108 ? 7.492 -5.977 -6.266 1 98.94 108 GLU B N 1
ATOM 1893 C CA . GLU B 1 108 ? 8.727 -6.41 -5.613 1 98.94 108 GLU B CA 1
ATOM 1894 C C . GLU B 1 108 ? 8.438 -7.398 -4.488 1 98.94 108 GLU B C 1
ATOM 1896 O O . GLU B 1 108 ? 7.758 -7.066 -3.52 1 98.94 108 GLU B O 1
ATOM 1901 N N . PHE B 1 109 ? 8.93 -8.609 -4.633 1 98.81 109 PHE B N 1
ATOM 1902 C CA . PHE B 1 109 ? 8.82 -9.594 -3.564 1 98.81 109 PHE B CA 1
ATOM 1903 C C . PHE B 1 109 ? 10.055 -9.586 -2.68 1 98.81 109 PHE B C 1
ATOM 1905 O O . PHE B 1 109 ? 11.188 -9.578 -3.182 1 98.81 109 PHE B O 1
ATOM 1912 N N . ILE B 1 110 ? 9.852 -9.602 -1.36 1 98.69 110 ILE B N 1
ATOM 1913 C CA . ILE B 1 110 ? 10.953 -9.461 -0.419 1 98.69 110 ILE B CA 1
ATOM 1914 C C . ILE B 1 110 ? 10.883 -10.562 0.635 1 98.69 110 ILE B C 1
ATOM 1916 O O . ILE B 1 110 ? 9.812 -10.852 1.166 1 98.69 110 ILE B O 1
ATOM 1920 N N . GLN B 1 111 ? 12.016 -11.133 0.977 1 98.5 111 GLN B N 1
ATOM 1921 C CA . GLN B 1 111 ? 12.07 -12.125 2.049 1 98.5 111 GLN B CA 1
ATOM 1922 C C . GLN B 1 111 ? 12.062 -11.453 3.418 1 98.5 111 GLN B C 1
ATOM 1924 O O . GLN B 1 111 ? 12.93 -10.625 3.715 1 98.5 111 GLN B O 1
ATOM 1929 N N . ALA B 1 112 ? 11.047 -11.797 4.15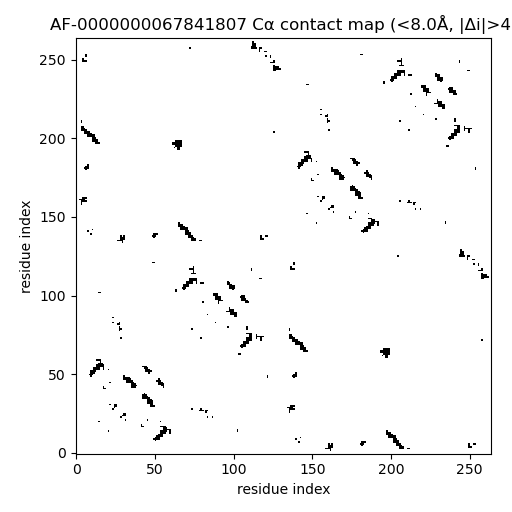2 1 98.5 112 ALA B N 1
ATOM 1930 C CA . ALA B 1 112 ? 11.055 -11.32 5.535 1 98.5 112 ALA B CA 1
ATOM 1931 C C . ALA B 1 112 ? 12.172 -11.977 6.332 1 98.5 112 ALA B C 1
ATOM 1933 O O . ALA B 1 112 ? 12.344 -13.195 6.297 1 98.5 112 ALA B O 1
ATOM 1934 N N . LEU B 1 113 ? 12.938 -11.18 7.016 1 97.56 113 LEU B N 1
ATOM 1935 C CA . LEU B 1 113 ? 13.961 -11.648 7.941 1 97.56 113 LEU B CA 1
ATOM 1936 C C . LEU B 1 113 ? 13.867 -10.914 9.273 1 97.56 113 LEU B C 1
ATOM 1938 O O . LEU B 1 113 ? 14.25 -9.742 9.367 1 97.56 113 LEU B O 1
ATOM 1942 N N . PRO B 1 114 ? 13.367 -11.602 10.359 1 97.31 114 PRO B N 1
ATOM 1943 C CA . PRO B 1 114 ? 12.984 -13.008 10.414 1 97.31 114 PRO B CA 1
ATOM 1944 C C . PRO B 1 114 ? 11.633 -13.281 9.75 1 97.31 114 PRO B C 1
ATOM 1946 O O . PRO B 1 114 ? 10.773 -12.398 9.711 1 97.31 114 PRO B O 1
ATOM 1949 N N . ALA B 1 115 ? 11.328 -14.5 9.305 1 97 115 ALA B N 1
ATOM 1950 C CA . ALA B 1 115 ? 10.133 -14.883 8.555 1 97 115 ALA B CA 1
ATOM 1951 C C . ALA B 1 115 ? 8.875 -14.719 9.406 1 97 115 ALA B C 1
ATOM 1953 O O . ALA B 1 115 ? 7.793 -14.453 8.883 1 97 115 ALA B O 1
ATOM 1954 N N . LYS B 1 116 ? 8.992 -14.844 10.703 1 97.19 116 LYS B N 1
ATOM 1955 C CA . LYS B 1 116 ? 7.855 -14.805 11.609 1 97.19 116 LYS B CA 1
ATOM 1956 C C . LYS B 1 116 ? 7.18 -13.438 11.578 1 97.19 116 LYS B C 1
ATOM 1958 O O . LYS B 1 116 ? 6.043 -13.289 12.039 1 97.19 116 LYS B O 1
ATOM 1963 N N . CYS B 1 117 ? 7.879 -12.398 11.102 1 98.31 117 CYS B N 1
ATOM 1964 C CA . CYS B 1 117 ? 7.316 -11.055 11 1 98.31 117 CYS B CA 1
ATOM 1965 C C . CYS B 1 117 ? 6.07 -11.047 10.125 1 98.31 117 CYS B C 1
ATOM 1967 O O . CYS B 1 117 ? 5.148 -10.266 10.352 1 98.31 117 CYS B O 1
ATOM 1969 N N . VAL B 1 118 ? 6.02 -11.977 9.133 1 98.69 118 VAL B N 1
ATOM 1970 C CA . VAL B 1 118 ? 4.863 -12.023 8.242 1 98.69 118 VAL B CA 1
ATOM 1971 C C . VAL B 1 118 ? 3.627 -12.461 9.023 1 98.69 118 VAL B C 1
ATOM 1973 O O . VAL B 1 118 ? 2.584 -11.805 8.969 1 98.69 118 VAL B O 1
ATOM 1976 N N . ALA B 1 119 ? 3.748 -13.516 9.773 1 97.94 119 ALA B N 1
ATOM 1977 C CA . ALA B 1 119 ? 2.637 -13.984 10.594 1 97.94 119 ALA B CA 1
ATOM 1978 C C . ALA B 1 119 ? 2.229 -12.93 11.617 1 97.94 119 ALA B C 1
ATOM 1980 O O . ALA B 1 119 ? 1.041 -12.758 11.906 1 97.94 119 ALA B O 1
ATOM 1981 N N . GLN B 1 120 ? 3.191 -12.258 12.219 1 98.38 120 GLN B N 1
ATOM 1982 C CA . GLN B 1 120 ? 2.916 -11.195 13.188 1 98.38 120 GLN B CA 1
ATOM 1983 C C . GLN B 1 120 ? 2.107 -10.07 12.555 1 98.38 120 GLN B C 1
ATOM 1985 O O . GLN B 1 120 ? 1.143 -9.578 13.148 1 98.38 120 GLN B O 1
ATOM 1990 N N . ALA B 1 121 ? 2.486 -9.648 11.367 1 98.56 121 ALA B N 1
ATOM 1991 C CA . ALA B 1 121 ? 1.771 -8.602 10.656 1 98.56 121 ALA B CA 1
ATOM 1992 C C . ALA B 1 121 ? 0.341 -9.023 10.336 1 98.56 121 ALA B C 1
ATOM 1994 O O . ALA B 1 121 ? -0.602 -8.258 10.531 1 98.56 121 ALA B O 1
ATOM 1995 N N . LEU B 1 122 ? 0.166 -10.25 9.898 1 98.31 122 LEU B N 1
ATOM 1996 C CA . LEU B 1 122 ? -1.131 -10.758 9.461 1 98.31 122 LEU B CA 1
ATOM 1997 C C . LEU B 1 122 ? -2.057 -10.984 10.656 1 98.31 122 LEU B C 1
ATOM 1999 O O . LEU B 1 122 ? -3.273 -11.086 10.484 1 98.31 122 LEU B O 1
ATOM 2003 N N . ALA B 1 123 ? -1.514 -11.031 11.836 1 97.88 123 ALA B N 1
ATOM 2004 C CA . ALA B 1 123 ? -2.301 -11.289 13.039 1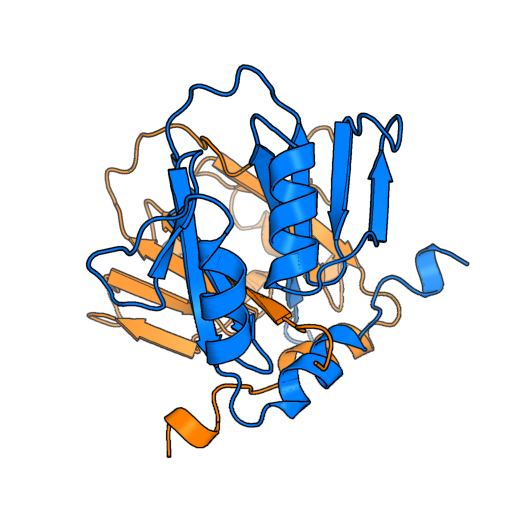 97.88 123 ALA B CA 1
ATOM 2005 C C . ALA B 1 123 ? -2.91 -10 13.578 1 97.88 123 ALA B C 1
ATOM 2007 O O . ALA B 1 123 ? -3.801 -10.039 14.438 1 97.88 123 ALA B O 1
ATOM 2008 N N . ILE B 1 124 ? -2.475 -8.898 13.133 1 98 124 ILE B N 1
ATOM 2009 C CA . ILE B 1 124 ? -2.996 -7.609 13.578 1 98 124 ILE B CA 1
ATOM 2010 C C . ILE B 1 124 ? -4.375 -7.371 12.969 1 98 124 ILE B C 1
ATOM 2012 O O . ILE B 1 124 ? -4.539 -7.453 11.75 1 98 124 ILE B O 1
ATOM 2016 N N . ASP B 1 125 ? -5.371 -7.094 13.789 1 96.94 125 ASP B N 1
ATOM 2017 C CA . ASP B 1 125 ? -6.73 -6.801 13.344 1 96.94 125 ASP B CA 1
ATOM 2018 C C . ASP B 1 125 ? -7.203 -5.453 13.883 1 96.94 125 ASP B C 1
ATOM 2020 O O . ASP B 1 125 ? -7.871 -5.395 14.922 1 96.94 125 ASP B O 1
ATOM 2024 N N . PRO B 1 126 ? -7.004 -4.426 13.141 1 97 126 PRO B N 1
ATOM 2025 C CA . PRO B 1 126 ? -7.305 -3.078 13.625 1 97 126 PRO B CA 1
ATOM 2026 C C . PRO B 1 126 ? -8.758 -2.674 13.391 1 97 126 PRO B C 1
ATOM 2028 O O . PRO B 1 126 ? -9.125 -1.518 13.609 1 97 126 PRO B O 1
ATOM 2031 N N . ARG B 1 127 ? -9.57 -3.514 12.859 1 95 127 ARG B N 1
ATOM 2032 C CA . ARG B 1 127 ? -10.977 -3.236 12.586 1 95 127 ARG B CA 1
ATOM 2033 C C . ARG B 1 127 ? -11.883 -4.152 13.406 1 95 127 ARG B C 1
ATOM 2035 O O . ARG B 1 127 ? -13.062 -4.32 13.086 1 95 127 ARG B O 1
ATOM 2042 N N . ALA B 1 128 ? -11.367 -4.816 14.398 1 86.88 128 ALA B N 1
ATOM 2043 C CA . ALA B 1 128 ? -12.055 -5.836 15.188 1 86.88 128 ALA B CA 1
ATOM 2044 C C . ALA B 1 128 ? -13.312 -5.27 15.836 1 86.88 128 ALA B C 1
ATOM 2046 O O . ALA B 1 128 ? -14.344 -5.941 15.898 1 86.88 128 ALA B O 1
ATOM 2047 N N . GLU B 1 129 ? -13.25 -4.027 16.312 1 85.06 129 GLU B N 1
ATOM 2048 C CA . GLU B 1 129 ? -14.367 -3.465 17.078 1 85.06 129 GLU B CA 1
ATOM 2049 C C . GLU B 1 129 ? -15.398 -2.826 16.141 1 85.06 129 GLU B C 1
ATOM 2051 O O . GLU B 1 129 ? -16.516 -2.512 16.562 1 85.06 129 GLU B O 1
ATOM 2056 N N . VAL B 1 130 ? -15.039 -2.539 14.914 1 74.69 130 VAL B N 1
ATOM 2057 C CA . VAL B 1 130 ? -15.977 -1.957 13.961 1 74.69 130 VAL B CA 1
ATOM 2058 C C . VAL B 1 130 ? -16.984 -3.02 13.508 1 74.69 130 VAL B C 1
ATOM 2060 O O . VAL B 1 130 ? -18.141 -2.707 13.219 1 74.69 130 VAL B O 1
ATOM 2063 N N . GLN B 1 131 ? -16.578 -4.254 13.453 1 63.78 131 GLN B N 1
ATOM 2064 C CA . GLN B 1 131 ? -17.375 -5.387 12.992 1 63.78 131 GLN B CA 1
ATOM 2065 C C . GLN B 1 131 ? -18.297 -5.898 14.086 1 63.78 131 GLN B C 1
ATOM 2067 O O . GLN B 1 131 ? -19.25 -6.629 13.812 1 63.78 131 GLN B O 1
ATOM 2072 N N . ALA B 1 132 ? -18.016 -5.508 15.398 1 56.69 132 ALA B N 1
ATOM 2073 C CA . ALA B 1 132 ? -18.922 -5.906 16.469 1 56.69 132 ALA B CA 1
ATOM 2074 C C . ALA B 1 132 ? -20.125 -4.98 16.531 1 56.69 132 ALA B C 1
ATOM 2076 O O . ALA B 1 132 ? -20.016 -3.771 16.328 1 56.69 132 ALA B O 1
#

Radius of gyration: 17.52 Å; Cα contacts (8 Å, |Δi|>4): 591; chains: 2; bounding box: 44×50×42 Å

InterPro domains:
  IPR029068 Glyoxalase/Bleomycin resistance protein/Dihydroxybiphenyl dioxygenase [G3DSA:3.10.180.10] (7-120)
  IPR029068 Glyoxalase/Bleomycin resistance protein/Dihydroxybiphenyl dioxygenase [SSF54593] (8-114)
  IPR037523 Vicinal oxygen chelate (VOC), core domain [PS51819] (7-127)

Nearest PDB structures (foldseek):
  4mtr-assembly1_A  TM=7.426E-01  e=1.234E-06  Pseudomonas aeruginosa PAO1
  4naz-assembly1_A  TM=7.051E-01  e=8.283E-05  Staphylococcus aureus subsp. aureus N315
  3ghj-assembly1_A-2  TM=6.587E-01  e=2.887E-04  uncultured bacterium
  4z04-assembly1_A-2  TM=6.619E-01  e=2.532E-04  Brucella abortus 2308
  2p7l-assembly4_A  TM=6.383E-01  e=1.594E-03  Listeria monocytogenes EGD-e

Secondary structure (DSSP, 8-state):
-PPP-EEEEEEEEEES-HHHHHHHHHHHH---EEEEEEETTEEEEEEETTSEEEEE-TT-----BTEEEEEEEES-HHHHHHHHGGGT-EEETTEEEEEE-TTS-EEEEEE-BSTHHHHHHHT--TBTTT--/-PPP-EEEEEEEEEES-HHHHHHHHHHHH---EEEEEEETTEEEEEEETTSEEEEE-TT-----BTEEEEEEEES-HHHHHHHHGGGT-EEETTEEEEEE-TTS-EEEEEE-BSTHHHHHHHT--TBTTT--

pLDDT: mean 94.93, std 8.18, range [50.31, 98.94]

Foldseek 3Di:
DPDDDDDQQADEDEDQDVVLVQCLCCQLPVWHFDDFDDDPVDTQWTDTQQHYIYGHDNPPPDDPPPDDAEEHEHLDQVSSLVRNVVSPWDADPVDSQWIAHPRGHIYGYHYDVVSCVVVVSSPDDPCVVVVD/DPDDDDDQQADEDEDQDVVLVQCLCCQLPVWHFDDFDDDPVDTQWTHTQQHYIYGHDNPPDDDPPPADAEEHEHLDQVSSLVRNVVQPWDADPVDSQWIAHPRGHIYGYHYDVVSCVVVVSSPDDPCVVVVD

Sequence (264 aa):
MSQPKAYLEHVAFWVQDIQWHIRFFSEVCGMTMREVQGDVEQPAQYWTLGGLQFIHQPDFAGPEGRLAHLGIMCEDLEAALAAAQRFGVSEMPQGRNWLRLPDGLAVEFIQALPAKCVAQALAIDPRAEVQAMSQPKAYLEHVAFWVQDIQWHIRFFSEVCGMTMREVQGDVEQPAQYWTLGGLQFIHQPDFAGPEGRLAHLGIMCEDLEAALAAAQRFGVSEMPQGRNWLRLPDGLAVEFIQALPAKCVAQALAIDPRAEVQA

Organism: Pseudomonas putida (strain ATCC 47054 / DSM 6125 / CFBP 8728 / NCIMB 11950 / KT2440) (NCBI:txid160488)